Protein AF-A0A9P8E130-F1 (afdb_monomer_lite)

Secondary structure (DSSP, 8-state):
-HHHHHHHHHHHHHH-HHHHHHHHHHHHHHHHHHHHHHSPTT----SSHHHHHHHHHHHHHHHHHTTTTSS-HHHHHHHHHHHHHHHHHHTTSTT--HHHHHHHHHHHHHHHHHHSPPPHHHHHHHT--PPP---TTS-GGGHHHHHHHHHHHHH-TTTTTTT--HHHHHHHHHHHHHHHHHHHHHHHHHHIIIII----SSTHHHH---STTTTTTT------------SSSTTSSSS-------

Radius of gyration: 24.65 Å; chains: 1; bounding box: 70×46×68 Å

Organism: Aureobasidium melanogenum (NCBI:txid46634)

Structure (mmCIF, N/CA/C/O backbone):
data_AF-A0A9P8E130-F1
#
_entry.id   AF-A0A9P8E130-F1
#
loop_
_atom_site.group_PDB
_atom_site.id
_atom_site.type_symbol
_atom_site.label_atom_id
_atom_site.label_alt_id
_atom_site.label_comp_id
_atom_site.label_asym_id
_atom_site.label_entity_id
_atom_site.label_seq_id
_atom_site.pdbx_PDB_ins_code
_atom_site.Cartn_x
_atom_site.Cartn_y
_atom_site.Cartn_z
_atom_site.occupancy
_atom_site.B_iso_or_equiv
_atom_site.auth_seq_id
_atom_site.auth_comp_id
_atom_site.auth_asym_id
_atom_site.auth_atom_id
_atom_site.pdbx_PDB_model_num
ATOM 1 N N . MET A 1 1 ? 13.224 10.272 3.293 1.00 79.38 1 MET A N 1
ATOM 2 C CA . MET A 1 1 ? 13.655 9.788 4.628 1.00 79.38 1 MET A CA 1
ATOM 3 C C . MET A 1 1 ? 12.975 10.504 5.787 1.00 79.38 1 MET A C 1
ATOM 5 O O . MET A 1 1 ? 12.526 9.807 6.682 1.00 79.38 1 MET A O 1
ATOM 9 N N . LEU A 1 2 ? 12.827 11.838 5.784 1.00 82.19 2 LEU A N 1
ATOM 10 C CA . LEU A 1 2 ? 12.088 12.545 6.850 1.00 82.19 2 LEU A CA 1
ATOM 11 C C . LEU A 1 2 ? 10.663 12.001 7.038 1.00 82.19 2 LEU A C 1
ATOM 13 O O . LEU A 1 2 ? 10.321 11.583 8.136 1.00 82.19 2 LEU A O 1
ATOM 17 N N . LEU A 1 3 ? 9.898 11.899 5.946 1.00 78.50 3 LEU A N 1
ATOM 18 C CA . LEU A 1 3 ? 8.533 11.363 5.954 1.00 78.50 3 LEU A CA 1
ATOM 19 C C . LEU A 1 3 ? 8.485 9.895 6.424 1.00 78.50 3 LEU A C 1
ATOM 21 O O . LEU A 1 3 ? 7.644 9.532 7.235 1.00 78.50 3 LEU A O 1
ATOM 25 N N . GLN A 1 4 ? 9.460 9.078 6.008 1.00 85.88 4 GLN A N 1
ATOM 26 C CA . GLN A 1 4 ? 9.627 7.693 6.474 1.00 85.88 4 GLN A CA 1
ATOM 27 C C . GLN A 1 4 ? 9.797 7.617 7.996 1.00 85.88 4 GLN A C 1
ATOM 29 O O . GLN A 1 4 ? 9.213 6.755 8.641 1.00 85.88 4 GLN A O 1
ATOM 34 N N . MET A 1 5 ? 10.617 8.503 8.569 1.00 85.69 5 MET A N 1
ATOM 35 C CA . MET A 1 5 ? 10.937 8.485 9.994 1.00 85.69 5 MET A CA 1
ATOM 36 C C . MET A 1 5 ? 9.821 9.067 10.853 1.00 85.69 5 MET A C 1
ATOM 38 O O . MET A 1 5 ? 9.627 8.580 11.959 1.00 85.69 5 MET A O 1
ATOM 42 N N . THR A 1 6 ? 9.091 10.079 10.383 1.00 87.44 6 THR A N 1
ATOM 4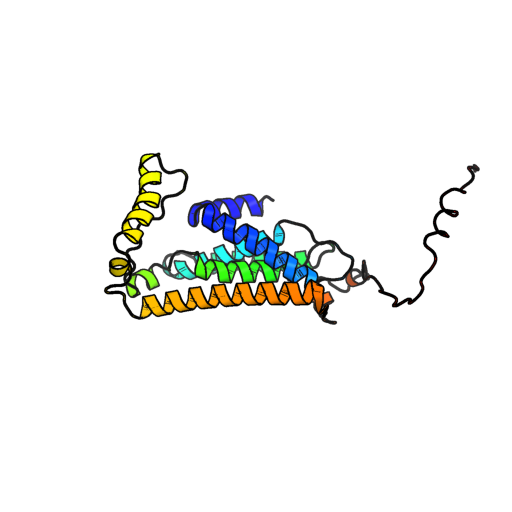3 C CA . THR A 1 6 ? 7.976 10.660 11.143 1.00 87.44 6 THR A CA 1
ATOM 44 C C . THR A 1 6 ? 6.750 9.753 11.086 1.00 87.44 6 THR A C 1
ATOM 46 O O . THR A 1 6 ? 6.353 9.205 12.112 1.00 87.44 6 THR A O 1
ATOM 49 N N . LEU A 1 7 ? 6.220 9.489 9.886 1.00 86.88 7 LEU A N 1
ATOM 50 C CA . LEU A 1 7 ? 5.039 8.638 9.709 1.00 86.88 7 LEU A CA 1
ATOM 51 C C . LEU A 1 7 ? 5.306 7.187 10.099 1.00 86.88 7 LEU A C 1
ATOM 53 O O . LEU A 1 7 ? 4.455 6.553 10.718 1.00 86.88 7 LEU A O 1
ATOM 57 N N . GLY A 1 8 ? 6.488 6.660 9.776 1.00 87.69 8 GLY A N 1
ATOM 58 C CA . GLY A 1 8 ? 6.861 5.299 10.150 1.00 87.69 8 GLY A CA 1
ATOM 59 C C . GLY A 1 8 ? 6.954 5.120 11.662 1.00 87.69 8 GLY A C 1
ATOM 60 O O . GLY A 1 8 ? 6.391 4.164 12.179 1.00 87.69 8 GLY A O 1
ATOM 61 N N . ARG A 1 9 ? 7.581 6.055 12.389 1.00 88.50 9 ARG A N 1
ATOM 62 C CA . ARG A 1 9 ? 7.681 6.001 13.860 1.00 88.50 9 ARG A CA 1
ATOM 63 C C . ARG A 1 9 ? 6.320 6.108 14.535 1.00 88.50 9 ARG A C 1
ATOM 65 O O . ARG A 1 9 ? 6.069 5.391 15.504 1.00 88.50 9 ARG A O 1
ATOM 72 N N . ASP A 1 10 ? 5.470 7.013 14.061 1.00 87.75 10 ASP A N 1
ATOM 73 C CA . ASP A 1 10 ? 4.143 7.211 14.641 1.00 87.75 10 ASP A CA 1
ATOM 74 C C . ASP A 1 10 ? 3.266 5.974 14.414 1.00 87.75 10 ASP A C 1
ATOM 76 O O . ASP A 1 10 ? 2.655 5.470 15.359 1.00 87.75 10 ASP A O 1
ATOM 80 N N . MET A 1 11 ? 3.307 5.410 13.203 1.00 87.44 11 MET A N 1
ATOM 81 C CA . MET A 1 11 ? 2.606 4.169 12.879 1.00 87.44 11 MET A CA 1
ATOM 82 C C . MET A 1 11 ? 3.176 2.971 13.652 1.00 87.44 11 MET A C 1
ATOM 84 O O . MET A 1 11 ? 2.434 2.188 14.237 1.00 87.44 11 MET A O 1
ATOM 88 N N . GLU A 1 12 ? 4.499 2.829 13.742 1.00 89.19 12 GLU A N 1
ATOM 89 C CA . GLU A 1 12 ? 5.135 1.747 14.499 1.00 89.19 12 GLU A CA 1
ATOM 90 C C . GLU A 1 12 ? 4.695 1.746 15.971 1.00 89.19 12 GLU A C 1
ATOM 92 O O . GLU A 1 12 ? 4.437 0.688 16.551 1.00 89.19 12 GLU A O 1
ATOM 97 N N . ARG A 1 13 ? 4.536 2.932 16.567 1.00 84.44 13 ARG A N 1
ATOM 98 C CA . ARG A 1 13 ? 4.031 3.086 17.935 1.00 84.44 13 ARG A CA 1
ATOM 99 C C . ARG A 1 13 ? 2.545 2.749 18.072 1.00 84.44 13 ARG A C 1
ATOM 101 O O . ARG A 1 13 ? 2.163 2.237 19.123 1.00 84.44 13 ARG A O 1
ATOM 108 N N . SER A 1 14 ? 1.716 3.004 17.056 1.00 82.94 14 SER A N 1
ATOM 109 C CA . SER A 1 14 ? 0.268 2.743 17.118 1.00 82.94 14 SER A CA 1
ATOM 110 C C . SER A 1 14 ? -0.083 1.259 16.922 1.00 82.94 14 SER A C 1
ATOM 112 O O . SER A 1 14 ? -0.927 0.713 17.649 1.00 82.94 14 SER A O 1
ATOM 114 N N . ILE A 1 15 ? 0.582 0.576 15.981 1.00 81.19 15 ILE A N 1
ATOM 115 C CA . ILE A 1 15 ? 0.295 -0.829 15.630 1.00 81.19 15 ILE A CA 1
ATOM 116 C C . ILE A 1 15 ? 1.286 -1.845 16.218 1.00 81.19 15 ILE A C 1
ATOM 118 O O . ILE A 1 15 ? 0.964 -3.034 16.289 1.00 81.19 15 ILE A O 1
ATOM 122 N N . GLY A 1 16 ? 2.456 -1.397 16.678 1.00 81.56 16 GLY A N 1
ATOM 123 C CA . GLY A 1 16 ? 3.528 -2.230 17.224 1.00 81.56 16 GLY A CA 1
ATOM 124 C C . GLY A 1 16 ? 4.544 -2.698 16.171 1.00 81.56 16 GLY A C 1
ATOM 125 O O . GLY A 1 16 ? 4.197 -2.989 15.024 1.00 81.56 16 GLY A O 1
ATOM 126 N N . SER A 1 17 ? 5.806 -2.851 16.591 1.00 85.44 17 SER A N 1
ATOM 127 C CA . SER A 1 17 ? 6.961 -3.085 15.705 1.00 85.44 17 SER A CA 1
ATOM 128 C C . SER A 1 17 ? 6.856 -4.307 14.792 1.00 85.44 17 SER A C 1
ATOM 130 O O . SER A 1 17 ? 7.208 -4.222 13.620 1.00 85.44 17 SER A O 1
ATOM 132 N N . ILE A 1 18 ? 6.342 -5.446 15.273 1.00 85.31 18 ILE A N 1
ATOM 133 C CA . ILE A 1 18 ? 6.225 -6.667 14.449 1.00 85.31 18 ILE A CA 1
ATOM 134 C C . ILE A 1 18 ? 5.256 -6.456 13.280 1.00 85.31 18 ILE A C 1
ATOM 136 O O . ILE A 1 18 ? 5.584 -6.763 12.137 1.00 85.31 18 ILE A O 1
ATOM 140 N N . ARG A 1 19 ? 4.065 -5.905 13.549 1.00 86.56 19 ARG A N 1
ATOM 141 C CA . ARG A 1 19 ? 3.045 -5.673 12.514 1.00 86.56 19 ARG A CA 1
ATOM 142 C C . ARG A 1 19 ? 3.517 -4.624 11.519 1.00 86.56 19 ARG A C 1
ATOM 144 O O . ARG A 1 19 ? 3.374 -4.828 10.318 1.00 86.56 19 ARG A O 1
ATOM 151 N N . PHE A 1 20 ? 4.137 -3.559 12.025 1.00 89.88 20 PHE A N 1
ATOM 152 C CA . PHE A 1 20 ? 4.758 -2.537 11.193 1.00 89.88 20 PHE A CA 1
ATOM 153 C C . PHE A 1 20 ? 5.807 -3.140 10.257 1.00 89.88 20 PHE A C 1
ATOM 155 O O . PHE A 1 20 ? 5.734 -2.933 9.052 1.00 89.88 20 PHE A O 1
ATOM 162 N N . THR A 1 21 ? 6.711 -3.964 10.787 1.00 91.44 21 THR A N 1
ATOM 163 C CA . THR A 1 21 ? 7.780 -4.611 10.014 1.00 91.44 21 THR A CA 1
ATOM 164 C C . THR A 1 21 ? 7.216 -5.499 8.903 1.00 91.44 21 THR A C 1
ATOM 166 O O . THR A 1 21 ? 7.660 -5.416 7.758 1.00 91.44 21 THR A O 1
ATOM 169 N N . LEU A 1 22 ? 6.200 -6.312 9.212 1.00 91.62 22 LEU A N 1
ATOM 170 C CA . LEU A 1 22 ? 5.548 -7.179 8.229 1.00 91.62 22 LEU A CA 1
ATOM 171 C C . LEU A 1 22 ? 4.929 -6.378 7.084 1.00 91.62 22 LEU A C 1
ATOM 173 O O . LEU A 1 22 ? 5.178 -6.702 5.924 1.00 91.62 22 LEU A O 1
ATOM 177 N N . VAL A 1 23 ? 4.161 -5.326 7.383 1.00 92.50 23 VAL A N 1
ATOM 178 C CA . VAL A 1 23 ? 3.559 -4.488 6.334 1.00 92.50 23 VAL A CA 1
ATOM 179 C C . VAL A 1 23 ? 4.633 -3.738 5.556 1.00 92.50 23 VAL A C 1
ATOM 181 O O . VAL A 1 23 ? 4.590 -3.712 4.333 1.00 92.50 23 VAL A O 1
ATOM 184 N N . TYR A 1 24 ? 5.624 -3.177 6.242 1.00 94.19 24 TYR A N 1
ATOM 185 C CA . TYR A 1 24 ? 6.680 -2.384 5.630 1.00 94.19 24 TYR A CA 1
ATOM 186 C C . TYR A 1 24 ? 7.447 -3.157 4.552 1.00 94.19 24 TYR A C 1
ATOM 188 O O . TYR A 1 24 ? 7.574 -2.694 3.415 1.00 94.19 24 TYR A O 1
ATOM 196 N N . PHE A 1 25 ? 7.946 -4.347 4.898 1.00 94.81 25 PHE A N 1
ATOM 197 C CA . PHE A 1 25 ? 8.724 -5.160 3.966 1.00 94.81 25 PHE A CA 1
ATOM 198 C C . PHE A 1 25 ? 7.856 -5.729 2.853 1.00 94.81 25 PHE A C 1
ATOM 200 O O . PHE A 1 25 ? 8.240 -5.680 1.688 1.00 94.81 25 PHE A O 1
ATOM 207 N N . SER A 1 26 ? 6.673 -6.236 3.188 1.00 94.69 26 SER A N 1
ATOM 208 C CA . SER A 1 26 ? 5.797 -6.843 2.190 1.00 94.69 26 SER A CA 1
ATOM 209 C C . SER A 1 26 ? 5.224 -5.822 1.204 1.00 94.69 26 SER A C 1
ATOM 211 O O . SER A 1 26 ? 5.176 -6.120 0.015 1.00 94.69 26 SER A O 1
ATOM 213 N N . ALA A 1 27 ? 4.876 -4.608 1.646 1.00 95.94 27 ALA A N 1
ATOM 214 C CA . ALA A 1 27 ? 4.458 -3.520 0.763 1.00 95.94 27 ALA A CA 1
ATOM 215 C C . ALA A 1 27 ? 5.586 -3.086 -0.179 1.00 95.94 27 ALA A C 1
ATOM 217 O O . ALA A 1 27 ? 5.346 -2.895 -1.368 1.00 95.94 27 ALA A O 1
ATOM 218 N N . GLY A 1 28 ? 6.824 -3.006 0.320 1.00 94.88 28 GLY A N 1
ATOM 219 C CA . GLY A 1 28 ? 7.993 -2.723 -0.514 1.00 94.88 28 GLY A CA 1
ATOM 220 C C . GLY A 1 28 ? 8.231 -3.807 -1.567 1.00 94.88 28 GLY A C 1
ATOM 221 O O . GLY A 1 28 ? 8.301 -3.507 -2.755 1.00 94.88 28 GLY A O 1
ATOM 222 N N . ILE A 1 29 ? 8.300 -5.075 -1.147 1.00 94.75 29 ILE A N 1
ATOM 223 C CA . ILE A 1 29 ? 8.550 -6.215 -2.042 1.00 94.75 29 ILE A CA 1
ATOM 224 C C . ILE A 1 29 ? 7.438 -6.336 -3.088 1.00 94.75 29 ILE A C 1
ATOM 226 O O . ILE A 1 29 ? 7.721 -6.409 -4.280 1.00 94.75 29 ILE A O 1
ATOM 230 N N . PHE A 1 30 ? 6.175 -6.335 -2.660 1.00 95.31 30 PHE A N 1
ATOM 231 C CA . PHE A 1 30 ? 5.037 -6.448 -3.568 1.00 95.31 30 PHE A CA 1
ATOM 232 C C . PHE A 1 30 ? 4.964 -5.254 -4.526 1.00 95.31 30 PHE A C 1
ATOM 234 O O . PHE A 1 30 ? 4.748 -5.445 -5.721 1.00 95.31 30 PHE A O 1
ATOM 241 N N . GLY A 1 31 ? 5.198 -4.039 -4.019 1.00 94.25 31 GLY A N 1
ATOM 242 C CA . GLY A 1 31 ? 5.275 -2.822 -4.820 1.00 94.25 31 GLY A CA 1
ATOM 243 C C . GLY A 1 31 ? 6.313 -2.936 -5.931 1.00 94.25 31 GLY A C 1
ATOM 244 O O . GLY A 1 31 ? 5.965 -2.829 -7.102 1.00 94.25 31 GLY A O 1
ATOM 245 N N . PHE A 1 32 ? 7.572 -3.226 -5.604 1.00 92.56 32 PHE A N 1
ATOM 246 C CA . PHE A 1 32 ? 8.622 -3.327 -6.624 1.00 92.56 32 PHE A CA 1
ATOM 247 C C . PHE A 1 32 ? 8.450 -4.521 -7.565 1.00 92.56 32 PHE A C 1
ATOM 249 O O . PHE A 1 32 ? 8.798 -4.416 -8.737 1.00 92.56 32 PHE A O 1
ATOM 256 N N . VAL A 1 33 ? 7.867 -5.634 -7.110 1.00 92.69 33 VAL A N 1
ATOM 257 C CA . VAL A 1 33 ? 7.507 -6.746 -8.005 1.00 92.69 33 VAL A CA 1
ATOM 258 C C . VAL A 1 33 ? 6.424 -6.312 -8.998 1.00 92.69 33 VAL A C 1
ATOM 260 O O . VAL A 1 33 ? 6.524 -6.636 -10.181 1.00 92.69 33 VAL A O 1
ATOM 263 N N . LEU A 1 34 ? 5.421 -5.543 -8.563 1.00 91.25 34 LEU A N 1
ATOM 264 C CA . LEU A 1 34 ? 4.422 -4.963 -9.464 1.00 91.25 34 LEU A CA 1
ATOM 265 C C . LEU A 1 34 ? 5.062 -3.953 -10.432 1.00 91.25 34 LEU A C 1
ATOM 267 O O . LEU A 1 34 ? 4.782 -3.991 -11.628 1.00 91.25 34 LEU A O 1
ATOM 271 N N . GLY A 1 35 ? 5.971 -3.113 -9.929 1.00 89.00 35 GLY A N 1
ATOM 272 C CA . GLY A 1 35 ? 6.785 -2.191 -10.719 1.00 89.00 35 GLY A CA 1
ATOM 273 C C . GLY A 1 35 ? 7.577 -2.900 -11.812 1.00 89.00 35 GLY A C 1
ATOM 274 O O . GLY A 1 35 ? 7.439 -2.561 -12.980 1.00 89.00 35 GLY A O 1
ATOM 275 N N . GLY A 1 36 ? 8.317 -3.956 -11.477 1.00 86.38 36 GLY A N 1
ATOM 276 C CA . GLY A 1 36 ? 9.119 -4.713 -12.441 1.00 86.38 36 GLY A CA 1
ATOM 277 C C . GLY A 1 36 ? 8.309 -5.383 -13.557 1.00 86.38 36 GLY A C 1
ATOM 278 O O . GLY A 1 36 ? 8.853 -5.652 -14.623 1.00 86.38 36 GLY A O 1
ATOM 279 N N . ASN A 1 37 ? 7.016 -5.640 -13.346 1.00 85.06 37 ASN A N 1
ATOM 280 C CA . ASN A 1 37 ? 6.143 -6.201 -14.379 1.00 85.06 37 ASN A CA 1
ATOM 281 C C . ASN A 1 37 ? 5.671 -5.166 -15.410 1.00 85.06 37 ASN A C 1
ATOM 283 O O . ASN A 1 37 ? 5.435 -5.529 -16.562 1.00 85.06 37 ASN A O 1
ATOM 287 N N . PHE A 1 38 ? 5.483 -3.909 -14.996 1.00 83.31 38 PHE A N 1
ATOM 288 C CA . PHE A 1 38 ? 4.706 -2.929 -15.768 1.00 83.31 38 PHE A CA 1
ATOM 289 C C . PHE A 1 38 ? 5.391 -1.571 -15.974 1.00 83.31 38 PHE A C 1
ATOM 291 O O . PHE A 1 38 ? 4.962 -0.804 -16.837 1.00 83.31 38 PHE A O 1
ATOM 298 N N . ALA A 1 39 ? 6.443 -1.257 -15.216 1.00 79.00 39 ALA A N 1
ATOM 299 C CA . ALA A 1 39 ? 7.251 -0.058 -15.412 1.00 79.00 39 ALA A CA 1
ATOM 300 C C . ALA A 1 39 ? 8.135 -0.173 -16.666 1.00 79.00 39 ALA A C 1
ATOM 302 O O . ALA A 1 39 ? 8.344 -1.260 -17.211 1.00 79.00 39 ALA A O 1
ATOM 303 N N . ALA A 1 40 ? 8.645 0.968 -17.139 1.00 68.38 40 ALA A N 1
ATOM 304 C CA . ALA A 1 40 ? 9.468 1.022 -18.341 1.00 68.38 40 ALA A CA 1
ATOM 305 C C . ALA A 1 40 ? 10.737 0.164 -18.197 1.00 68.38 40 ALA A C 1
ATOM 307 O O . ALA A 1 40 ? 11.402 0.154 -17.159 1.00 68.38 40 ALA A O 1
ATOM 308 N N . THR A 1 41 ? 11.071 -0.563 -19.261 1.00 63.47 41 THR A N 1
ATOM 309 C CA . THR A 1 41 ? 12.284 -1.377 -19.332 1.00 63.47 41 THR A CA 1
ATOM 310 C C . THR A 1 41 ? 13.516 -0.469 -19.306 1.00 63.47 41 THR A C 1
ATOM 312 O O . THR A 1 41 ? 13.500 0.614 -19.878 1.00 63.47 41 THR A O 1
ATOM 315 N N . GLY A 1 42 ? 14.573 -0.896 -18.609 1.00 64.25 42 GLY A N 1
ATOM 316 C CA . GLY A 1 42 ? 15.890 -0.242 -18.616 1.00 64.25 42 GLY A CA 1
ATOM 317 C C . GLY A 1 42 ? 16.094 0.945 -17.666 1.00 64.25 42 GLY A C 1
ATOM 318 O O . GLY A 1 42 ? 17.229 1.401 -17.540 1.00 64.25 42 GLY A O 1
ATOM 319 N N . ILE A 1 43 ? 15.069 1.387 -16.930 1.00 68.50 43 ILE A N 1
ATOM 320 C CA . ILE A 1 43 ? 15.237 2.291 -15.781 1.00 68.50 43 ILE A CA 1
ATOM 321 C C . ILE A 1 43 ? 15.136 1.506 -14.472 1.00 68.50 43 ILE A C 1
ATOM 323 O O . ILE A 1 43 ? 14.116 0.896 -14.159 1.00 68.50 43 ILE A O 1
ATOM 327 N N . ALA A 1 44 ? 16.217 1.492 -13.693 1.00 74.38 44 ALA A N 1
ATOM 328 C CA . ALA A 1 44 ? 16.197 0.879 -12.372 1.00 74.38 44 ALA A CA 1
ATOM 329 C C . ALA A 1 44 ? 15.468 1.813 -11.398 1.00 74.38 44 ALA A C 1
ATOM 331 O O . ALA A 1 44 ? 15.978 2.887 -11.078 1.00 74.38 44 ALA A O 1
ATOM 332 N N . SER A 1 45 ? 14.293 1.406 -10.914 1.00 81.94 45 SER A N 1
ATOM 333 C CA . SER A 1 45 ? 13.647 2.086 -9.793 1.00 81.94 45 SER A CA 1
ATOM 334 C C . SER A 1 45 ? 14.068 1.441 -8.478 1.00 81.94 45 SER A C 1
ATOM 336 O O . SER A 1 45 ? 13.984 0.225 -8.304 1.00 81.94 45 SER A O 1
ATOM 338 N N . THR A 1 46 ? 14.570 2.262 -7.556 1.00 84.62 46 THR A N 1
ATOM 339 C CA . THR A 1 46 ? 14.995 1.828 -6.222 1.00 84.62 46 THR A CA 1
ATOM 340 C C . THR A 1 46 ? 14.608 2.883 -5.199 1.00 84.62 46 THR A C 1
ATOM 342 O O . THR A 1 46 ? 14.673 4.082 -5.466 1.00 84.62 46 THR A O 1
ATOM 345 N N . GLY A 1 47 ? 14.210 2.454 -4.006 1.00 87.25 47 GLY A N 1
ATOM 346 C CA . GLY A 1 47 ? 13.877 3.372 -2.924 1.00 87.25 47 GLY A CA 1
ATOM 347 C C . GLY A 1 47 ? 13.034 2.713 -1.842 1.00 87.25 47 GLY A C 1
ATOM 348 O O . GLY A 1 47 ? 12.642 1.557 -1.954 1.00 87.25 47 GLY A O 1
ATOM 349 N N . CYS A 1 48 ? 12.726 3.455 -0.779 1.00 90.50 48 CYS A N 1
ATOM 350 C CA . CYS A 1 48 ? 11.769 3.007 0.240 1.00 90.50 48 CYS A CA 1
ATOM 351 C C . CYS A 1 48 ? 10.323 3.426 -0.065 1.00 90.50 48 CYS A C 1
ATOM 353 O O . CYS A 1 48 ? 9.437 3.202 0.761 1.00 90.50 48 CYS A O 1
ATOM 355 N N . SER A 1 49 ? 10.090 4.082 -1.205 1.00 91.12 49 SER A N 1
ATOM 356 C CA . SER A 1 49 ? 8.807 4.684 -1.573 1.00 91.12 49 SER A CA 1
ATOM 357 C C . SER A 1 49 ? 7.681 3.654 -1.612 1.00 91.12 49 SER A C 1
ATOM 359 O O . SER A 1 49 ? 6.632 3.912 -1.036 1.00 91.12 49 SER A O 1
ATOM 361 N N . GLY A 1 50 ? 7.901 2.456 -2.165 1.00 91.62 50 GLY A N 1
ATOM 362 C CA . GLY A 1 50 ? 6.891 1.386 -2.148 1.00 91.62 50 GLY A CA 1
ATOM 363 C C . GLY A 1 50 ? 6.402 1.047 -0.729 1.00 91.62 50 GLY A C 1
ATOM 364 O O . GLY A 1 50 ? 5.201 0.990 -0.469 1.00 91.62 50 GLY A O 1
ATOM 365 N N . SER A 1 51 ? 7.322 0.930 0.235 1.00 94.44 51 SER A N 1
ATOM 366 C CA . SER A 1 51 ? 6.976 0.736 1.652 1.00 94.44 51 SER A CA 1
ATOM 367 C C . SER A 1 51 ? 6.288 1.959 2.267 1.00 94.44 51 SER A C 1
ATOM 369 O O . SER A 1 51 ? 5.385 1.802 3.086 1.00 94.44 51 SER A O 1
ATOM 371 N N . LEU A 1 52 ? 6.686 3.171 1.868 1.00 93.62 52 LEU A N 1
ATOM 372 C CA . LEU A 1 52 ? 6.090 4.431 2.324 1.00 93.62 52 LEU A CA 1
ATOM 373 C C . LEU A 1 52 ? 4.610 4.508 1.939 1.00 93.62 52 LEU A C 1
ATOM 375 O O . LEU A 1 52 ? 3.771 4.806 2.785 1.00 93.62 52 LEU A O 1
ATOM 379 N N . PHE A 1 53 ? 4.277 4.176 0.691 1.00 94.06 53 PHE A N 1
ATOM 380 C CA . PHE A 1 53 ? 2.889 4.105 0.232 1.00 94.06 53 PHE A CA 1
ATOM 381 C C . PHE A 1 53 ? 2.089 3.037 0.984 1.00 94.06 53 PHE A C 1
ATOM 383 O O . PHE A 1 53 ? 0.915 3.252 1.285 1.00 94.06 53 PHE A O 1
ATOM 390 N N . GLY A 1 54 ? 2.733 1.934 1.376 1.00 95.00 54 GLY A N 1
ATOM 391 C CA . GLY A 1 54 ? 2.149 0.964 2.301 1.00 95.00 54 GLY A CA 1
ATOM 392 C C . GLY A 1 54 ? 1.811 1.566 3.669 1.00 95.00 54 GLY A C 1
ATOM 393 O O . GLY A 1 54 ? 0.716 1.341 4.178 1.00 95.00 54 GLY A O 1
ATOM 394 N N . ILE A 1 55 ? 2.698 2.383 4.247 1.00 94.00 55 ILE A N 1
ATOM 395 C CA . ILE A 1 55 ? 2.436 3.095 5.512 1.00 94.00 55 ILE A CA 1
ATOM 396 C C . ILE A 1 55 ? 1.309 4.126 5.345 1.00 94.00 55 ILE A C 1
ATOM 398 O O . ILE A 1 55 ? 0.445 4.219 6.213 1.00 94.00 55 ILE A O 1
ATOM 402 N N . MET A 1 56 ? 1.268 4.858 4.228 1.00 93.25 56 MET A N 1
ATOM 403 C CA . MET A 1 56 ? 0.186 5.807 3.921 1.00 93.25 56 MET A CA 1
ATOM 404 C C . MET A 1 56 ? -1.177 5.114 3.768 1.00 93.25 56 MET A C 1
ATOM 406 O O . MET A 1 56 ? -2.212 5.649 4.158 1.00 93.25 56 MET A O 1
ATOM 410 N N . ALA A 1 57 ? -1.198 3.887 3.247 1.00 94.75 57 ALA A N 1
ATOM 411 C CA . ALA A 1 57 ? -2.401 3.064 3.247 1.00 94.75 57 ALA A CA 1
ATOM 412 C C . ALA A 1 57 ? -2.826 2.651 4.667 1.00 94.75 57 ALA A C 1
ATOM 414 O O . ALA A 1 57 ? -4.020 2.648 4.974 1.00 94.75 57 ALA A O 1
ATOM 415 N N . LEU A 1 58 ? -1.871 2.337 5.552 1.00 92.31 58 LEU A N 1
ATOM 416 C CA . LEU A 1 58 ? -2.169 2.038 6.956 1.00 92.31 58 LEU A CA 1
ATOM 417 C C . LEU A 1 58 ? -2.731 3.252 7.700 1.00 92.31 58 LEU A C 1
ATOM 419 O O . LEU A 1 58 ? -3.710 3.097 8.428 1.00 92.31 58 LEU A O 1
ATOM 423 N N . THR A 1 59 ? -2.162 4.448 7.504 1.00 91.44 59 THR A N 1
ATOM 424 C CA . THR A 1 59 ? -2.682 5.681 8.121 1.00 91.44 59 THR A CA 1
ATOM 425 C C . THR A 1 59 ? -4.085 6.001 7.630 1.00 91.44 59 THR A C 1
ATOM 427 O O . THR A 1 59 ? -4.949 6.357 8.433 1.00 91.44 59 THR A O 1
ATOM 430 N N . LEU A 1 60 ? -4.346 5.820 6.332 1.00 92.12 60 LEU A N 1
ATOM 431 C CA . LEU A 1 60 ? -5.683 5.963 5.768 1.00 92.12 60 LEU A CA 1
ATOM 432 C C . LEU A 1 60 ? -6.661 4.972 6.408 1.00 92.12 60 LEU A C 1
ATOM 434 O O . LEU A 1 60 ? -7.752 5.361 6.821 1.00 92.12 60 LEU A O 1
ATOM 438 N N . LEU A 1 61 ? -6.281 3.699 6.526 1.00 91.19 61 LEU A N 1
ATOM 439 C CA . LEU A 1 61 ? -7.146 2.681 7.117 1.00 91.19 61 LEU A CA 1
ATOM 440 C C . LEU A 1 61 ? -7.417 2.945 8.608 1.00 91.19 61 LEU A C 1
ATOM 442 O O . LEU A 1 61 ? -8.555 2.810 9.057 1.00 91.19 61 LEU A O 1
ATOM 446 N N . GLU A 1 62 ? -6.404 3.370 9.367 1.00 87.88 62 GLU A N 1
ATOM 447 C CA . GLU A 1 62 ? -6.547 3.765 10.774 1.00 87.88 62 GLU A CA 1
ATOM 448 C C . GLU A 1 62 ? -7.499 4.964 10.932 1.00 87.88 62 GLU A C 1
ATOM 450 O O . GLU A 1 62 ? -8.365 4.962 11.817 1.00 87.88 62 GLU A O 1
ATOM 455 N N . LEU A 1 63 ? -7.405 5.951 10.031 1.00 89.12 63 LEU A N 1
ATOM 456 C CA . LEU A 1 63 ? -8.321 7.090 9.980 1.00 89.12 63 LEU A CA 1
ATOM 457 C C . LEU A 1 63 ? -9.764 6.646 9.707 1.00 89.12 63 LEU A C 1
ATOM 459 O O . LEU A 1 63 ? -10.683 7.113 10.381 1.00 89.12 63 LEU A O 1
ATOM 463 N N . LEU A 1 64 ? -9.974 5.727 8.759 1.00 88.69 64 LEU A N 1
ATOM 464 C CA . LEU A 1 64 ? -11.303 5.188 8.449 1.00 88.69 64 LEU A CA 1
ATOM 465 C C . LEU A 1 64 ? -11.895 4.411 9.632 1.00 88.69 64 LEU A C 1
ATOM 467 O O . LEU A 1 64 ? -13.085 4.529 9.924 1.00 88.69 64 LEU A O 1
ATOM 471 N N . TYR A 1 65 ? -11.072 3.648 10.350 1.00 84.75 65 TYR A N 1
ATOM 472 C CA . TYR A 1 65 ? -11.504 2.879 11.521 1.00 84.75 65 TYR A CA 1
ATOM 473 C C . TYR A 1 65 ? -11.873 3.763 12.716 1.00 84.75 65 TYR A C 1
ATOM 475 O O . TYR A 1 65 ? -12.789 3.422 13.468 1.00 84.75 65 TYR A O 1
ATOM 483 N N . THR A 1 66 ? -11.212 4.911 12.855 1.00 84.31 66 THR A N 1
ATOM 484 C CA . THR A 1 66 ? -11.383 5.849 13.978 1.00 84.31 66 THR A CA 1
ATOM 485 C C . THR A 1 66 ? -12.213 7.082 13.581 1.00 84.31 66 THR A C 1
ATOM 487 O O . THR A 1 66 ? -12.312 8.052 14.330 1.00 84.31 66 THR A O 1
ATOM 490 N N . TRP A 1 67 ? -12.871 7.048 12.414 1.00 85.06 67 TRP A N 1
ATOM 491 C CA . TRP A 1 67 ? -13.540 8.201 11.792 1.00 85.06 67 TRP A CA 1
ATOM 492 C C . TRP A 1 67 ? -14.506 8.943 12.724 1.00 85.06 67 TRP A C 1
ATOM 494 O O . TRP A 1 67 ? -14.565 10.169 12.719 1.00 85.06 67 TRP A O 1
ATOM 504 N N . ARG A 1 68 ? -15.269 8.202 13.539 1.00 82.00 68 ARG A N 1
ATOM 505 C CA . ARG A 1 68 ? -16.295 8.757 14.440 1.00 82.00 68 ARG A CA 1
ATOM 506 C C . ARG A 1 68 ? -15.730 9.309 15.754 1.00 82.00 68 ARG A C 1
ATOM 508 O O . ARG A 1 68 ? -16.426 10.043 16.443 1.00 82.00 68 ARG A O 1
ATOM 515 N N . GLU A 1 69 ? -14.516 8.911 16.120 1.00 80.44 69 GLU A N 1
ATOM 516 C CA . GLU A 1 69 ? -13.865 9.294 17.381 1.00 80.44 69 GLU A CA 1
ATOM 517 C C . GLU A 1 69 ? -12.962 10.524 17.196 1.00 80.44 69 GLU A C 1
ATOM 519 O O . GLU A 1 69 ? -12.614 11.205 18.160 1.00 80.44 69 GLU A O 1
ATOM 524 N N . ARG A 1 70 ? -12.600 10.842 15.947 1.00 80.62 70 ARG A N 1
ATOM 525 C CA . ARG A 1 70 ? -11.731 11.969 15.608 1.00 80.62 70 ARG A CA 1
ATOM 526 C C . ARG A 1 70 ? -12.524 13.277 15.537 1.00 80.62 70 ARG A C 1
ATOM 528 O O . ARG A 1 70 ? -13.621 13.322 14.992 1.00 80.62 70 ARG A O 1
ATOM 535 N N . GLN A 1 71 ? -11.940 14.362 16.048 1.00 80.31 71 GLN A N 1
ATOM 536 C CA . GLN A 1 71 ? -12.562 15.696 16.054 1.00 80.31 71 GLN A CA 1
ATOM 537 C C . GLN A 1 71 ? -12.706 16.300 14.643 1.00 80.31 71 GLN A C 1
ATOM 539 O O . GLN A 1 71 ? -13.649 17.040 14.380 1.00 80.31 71 GLN A O 1
ATOM 544 N N . SER A 1 72 ? -11.789 15.989 13.718 1.00 87.06 72 SER A N 1
ATOM 545 C CA . SER A 1 72 ? -11.775 16.566 12.363 1.00 87.06 72 SER A CA 1
ATOM 546 C C . SER A 1 72 ? -11.330 15.577 11.270 1.00 87.06 72 SER A C 1
ATOM 548 O O . SER A 1 72 ? -10.370 15.859 10.553 1.00 87.06 72 SER A O 1
ATOM 550 N N . PRO A 1 73 ? -12.038 14.445 11.081 1.00 88.00 73 PRO A N 1
ATOM 551 C CA . PRO A 1 73 ? -11.600 13.356 10.200 1.00 88.00 73 PRO A CA 1
ATOM 552 C C . PRO A 1 73 ? -11.457 13.774 8.730 1.00 88.00 73 PRO A C 1
ATOM 554 O O . PRO A 1 73 ? -10.586 13.280 8.022 1.00 88.00 73 PRO A O 1
ATOM 557 N N . VAL A 1 74 ? -12.277 14.725 8.272 1.00 90.94 74 VAL A N 1
ATOM 558 C CA . VAL A 1 74 ? -12.243 15.220 6.886 1.00 90.94 74 VAL A CA 1
ATOM 559 C C . VAL A 1 74 ? -10.963 16.006 6.595 1.00 90.94 74 VAL A C 1
ATOM 561 O O . VAL A 1 74 ? -10.419 15.893 5.502 1.00 90.94 74 VAL A O 1
ATOM 564 N N . LYS A 1 75 ? -10.453 16.777 7.567 1.00 90.00 75 LYS A N 1
ATOM 565 C CA . LYS A 1 75 ? -9.197 17.524 7.394 1.00 90.00 75 LYS A CA 1
ATOM 566 C C . LYS A 1 75 ? -8.025 16.560 7.254 1.00 90.00 75 LYS A C 1
ATOM 568 O O . LYS A 1 75 ? -7.229 16.705 6.337 1.00 90.00 75 LYS A O 1
ATOM 573 N N . ASP A 1 76 ? -7.970 15.552 8.120 1.00 88.31 76 ASP A N 1
ATOM 574 C CA . ASP A 1 76 ? -6.935 14.519 8.074 1.00 88.31 76 ASP A CA 1
ATOM 575 C C . ASP A 1 76 ? -6.989 13.712 6.769 1.00 88.31 76 ASP A C 1
ATOM 577 O O . ASP A 1 76 ? -5.952 13.454 6.163 1.00 88.31 76 ASP A O 1
ATOM 581 N N . LEU A 1 77 ? -8.194 13.373 6.293 1.00 92.56 77 LEU A N 1
ATOM 582 C CA . LEU A 1 77 ? -8.376 12.697 5.007 1.00 92.56 77 LEU A CA 1
ATOM 583 C C . LEU A 1 77 ? -7.865 13.553 3.845 1.00 92.56 77 LEU A C 1
ATOM 585 O O . LEU A 1 77 ? -7.201 13.028 2.957 1.00 92.56 77 LEU A O 1
ATOM 589 N N . LEU A 1 78 ? -8.160 14.856 3.853 1.00 92.06 78 LEU A N 1
ATOM 590 C CA . LEU A 1 78 ? -7.675 15.779 2.829 1.00 92.06 78 LEU A CA 1
ATOM 591 C C . LEU A 1 78 ? -6.148 15.872 2.826 1.00 92.06 78 LEU A C 1
ATOM 593 O O . LEU A 1 78 ? -5.564 15.809 1.751 1.00 92.06 78 LEU A O 1
ATOM 597 N N . PHE A 1 79 ? -5.496 15.956 3.991 1.00 91.06 79 PHE A N 1
ATOM 598 C CA . PHE A 1 79 ? -4.030 15.949 4.065 1.00 91.06 79 PHE A CA 1
ATOM 599 C C . PHE A 1 79 ? -3.432 14.653 3.505 1.00 91.06 79 PHE A C 1
ATOM 601 O O . PHE A 1 79 ? -2.527 14.714 2.679 1.00 91.06 79 PHE A O 1
ATOM 608 N N . ILE A 1 80 ? -3.980 13.491 3.877 1.00 90.56 80 ILE A N 1
ATOM 609 C CA . ILE A 1 80 ? -3.527 12.195 3.344 1.00 90.56 80 ILE A CA 1
ATOM 610 C C . ILE A 1 80 ? -3.732 12.126 1.826 1.00 90.56 80 ILE A C 1
ATOM 612 O O . ILE A 1 80 ? -2.850 11.668 1.105 1.00 90.56 80 ILE A O 1
ATOM 616 N N . LEU A 1 81 ? -4.882 12.584 1.326 1.00 91.50 81 LEU A N 1
ATOM 617 C CA . LEU A 1 81 ? -5.186 12.563 -0.103 1.00 91.50 81 LEU A CA 1
ATOM 618 C C . LEU A 1 81 ? -4.245 13.477 -0.895 1.00 91.50 81 LEU A C 1
ATOM 620 O O . LEU A 1 81 ? -3.761 13.082 -1.952 1.00 91.50 81 LEU A O 1
ATOM 624 N N . VAL A 1 82 ? -3.963 14.671 -0.374 1.00 92.56 82 VAL A N 1
ATOM 625 C CA . VAL A 1 82 ? -3.000 15.604 -0.967 1.00 92.56 82 VAL A CA 1
ATOM 626 C C . VAL A 1 82 ? -1.605 14.982 -1.007 1.00 92.56 82 VAL A C 1
ATOM 628 O O . VAL A 1 82 ? -0.984 14.996 -2.067 1.00 92.56 82 VAL A O 1
ATOM 631 N N . ASP A 1 83 ? -1.144 14.362 0.083 1.00 89.44 83 ASP A N 1
ATOM 632 C CA . ASP A 1 83 ? 0.151 13.672 0.117 1.00 89.44 83 ASP A CA 1
ATOM 633 C C . ASP A 1 83 ? 0.228 12.537 -0.912 1.00 89.44 83 ASP A C 1
ATOM 635 O O . ASP A 1 83 ? 1.237 12.399 -1.606 1.00 89.44 83 ASP A O 1
ATOM 639 N N . VAL A 1 84 ? -0.839 11.742 -1.056 1.00 90.00 84 VAL A N 1
ATOM 640 C CA . VAL A 1 84 ? -0.915 10.672 -2.062 1.00 90.00 84 VAL A CA 1
ATOM 641 C C . VAL A 1 84 ? -0.836 11.253 -3.474 1.00 90.00 84 VAL A C 1
ATOM 643 O O . VAL A 1 84 ? -0.032 10.780 -4.274 1.00 90.00 84 VAL A O 1
ATOM 646 N N . ILE A 1 85 ? -1.613 12.297 -3.780 1.00 90.75 85 ILE A N 1
ATOM 647 C CA . ILE A 1 85 ? -1.614 12.941 -5.102 1.00 90.75 85 ILE A CA 1
ATOM 648 C C . ILE A 1 85 ? -0.234 13.516 -5.425 1.00 90.75 85 ILE A C 1
ATOM 650 O O . ILE A 1 85 ? 0.302 13.239 -6.496 1.00 90.75 85 ILE A O 1
ATOM 654 N N . ILE A 1 86 ? 0.366 14.276 -4.504 1.00 90.25 86 ILE A N 1
ATOM 655 C CA . ILE A 1 86 ? 1.707 14.845 -4.693 1.00 90.25 86 ILE A CA 1
ATOM 656 C C . ILE A 1 86 ? 2.717 13.724 -4.933 1.00 90.25 86 ILE A C 1
ATOM 658 O O . ILE A 1 86 ? 3.533 13.820 -5.845 1.00 90.25 86 ILE A O 1
ATOM 662 N N . SER A 1 87 ? 2.640 12.638 -4.164 1.00 88.25 87 SER A N 1
ATOM 663 C CA . SER A 1 87 ? 3.564 11.513 -4.303 1.00 88.25 87 SER A CA 1
ATOM 664 C C . SER A 1 87 ? 3.422 10.802 -5.657 1.00 88.25 87 SER A C 1
ATOM 666 O O . SER A 1 87 ? 4.435 10.442 -6.249 1.00 88.25 87 SER A O 1
ATOM 668 N N . PHE A 1 88 ? 2.202 10.677 -6.191 1.00 86.69 88 PHE A N 1
ATOM 669 C CA . PHE A 1 88 ? 1.950 10.157 -7.544 1.00 86.69 88 PHE A CA 1
ATOM 670 C C . PHE A 1 88 ? 2.461 11.082 -8.652 1.00 86.69 88 PHE A C 1
ATOM 672 O O . PHE A 1 88 ? 3.008 10.619 -9.653 1.00 86.69 88 PHE A O 1
ATOM 679 N N . VAL A 1 89 ? 2.307 12.397 -8.478 1.00 88.12 89 VAL A N 1
ATOM 680 C CA . VAL A 1 89 ? 2.840 13.391 -9.421 1.00 88.12 89 VAL A CA 1
ATOM 681 C C . VAL A 1 89 ? 4.367 13.349 -9.427 1.00 88.12 89 VAL A C 1
ATOM 683 O O . VAL A 1 89 ? 4.976 13.333 -10.492 1.00 88.12 89 VAL A O 1
ATOM 686 N N . LEU A 1 90 ? 4.995 13.263 -8.251 1.00 85.38 90 LEU A N 1
ATOM 687 C CA . LEU A 1 90 ? 6.441 13.073 -8.139 1.00 85.38 90 LEU A CA 1
ATOM 688 C C . LEU A 1 90 ? 6.883 11.737 -8.741 1.00 85.38 90 LEU A C 1
ATOM 690 O O . LEU A 1 90 ? 7.961 11.667 -9.316 1.00 85.38 90 LEU A O 1
ATOM 694 N N . GLY A 1 91 ? 6.054 10.695 -8.669 1.00 83.88 91 GLY A N 1
ATOM 695 C CA . GLY A 1 91 ? 6.334 9.396 -9.277 1.00 83.88 91 GLY A CA 1
ATOM 696 C C . GLY A 1 91 ? 6.344 9.371 -10.811 1.00 83.88 91 GLY A C 1
ATOM 697 O O . GLY A 1 91 ? 6.716 8.351 -11.380 1.00 83.88 91 GLY A O 1
ATOM 698 N N . LEU A 1 92 ? 5.990 10.478 -11.481 1.00 82.38 92 LEU A N 1
ATOM 699 C CA . LEU A 1 92 ? 6.191 10.669 -12.927 1.00 82.38 92 LEU A CA 1
ATOM 700 C C . LEU A 1 92 ? 7.611 11.142 -13.283 1.00 82.38 92 LEU A C 1
ATOM 702 O O . LEU A 1 92 ? 7.943 11.254 -14.465 1.00 82.38 92 LEU A O 1
ATOM 706 N N . LEU A 1 93 ? 8.433 11.475 -12.281 1.00 80.50 93 LEU A N 1
ATOM 707 C CA . LEU A 1 93 ? 9.825 11.871 -12.479 1.00 80.50 93 LEU A CA 1
ATOM 708 C C . LEU A 1 93 ? 10.704 10.650 -12.804 1.00 80.50 93 LEU A C 1
ATOM 710 O O . LEU A 1 93 ? 10.470 9.558 -12.278 1.00 80.50 93 LEU A O 1
ATOM 714 N N . PRO A 1 94 ? 11.766 10.825 -13.614 1.00 74.44 94 PRO A N 1
ATOM 715 C CA . PRO A 1 94 ? 12.669 9.733 -13.961 1.00 74.44 94 PRO A CA 1
ATOM 716 C C . PRO A 1 94 ? 13.323 9.124 -12.710 1.00 74.44 94 PRO A C 1
ATOM 718 O O . PRO A 1 94 ? 13.837 9.835 -11.847 1.00 74.44 94 PRO A O 1
ATOM 721 N N . GLY A 1 95 ? 13.313 7.790 -12.625 1.00 74.75 95 GLY A N 1
ATOM 722 C CA . GLY A 1 95 ? 13.840 7.017 -11.491 1.00 74.75 95 GLY A CA 1
ATOM 723 C C . GLY A 1 95 ? 12.787 6.595 -10.456 1.00 74.75 95 GLY A C 1
ATOM 724 O O . GLY A 1 95 ? 13.063 5.716 -9.634 1.00 74.75 95 GLY A O 1
ATOM 725 N N . LEU A 1 96 ? 11.572 7.148 -10.518 1.00 82.25 96 LEU A N 1
ATOM 726 C CA . LEU A 1 96 ? 10.437 6.739 -9.688 1.00 82.25 96 LEU A CA 1
ATOM 727 C C . LEU A 1 96 ? 9.428 5.916 -10.497 1.00 82.25 96 LEU A C 1
ATOM 729 O O . LEU A 1 96 ? 9.286 6.083 -11.705 1.00 82.25 96 LEU A O 1
ATOM 733 N N . ASP A 1 97 ? 8.748 4.989 -9.824 1.00 87.06 97 ASP A N 1
ATOM 734 C CA . ASP A 1 97 ? 7.803 4.061 -10.436 1.00 87.06 97 ASP A CA 1
ATOM 735 C C . ASP A 1 97 ? 6.426 4.107 -9.755 1.00 87.06 97 ASP A C 1
ATOM 737 O O . ASP A 1 97 ? 6.174 3.518 -8.703 1.00 87.06 97 ASP A O 1
ATOM 741 N N . ASN A 1 98 ? 5.462 4.740 -10.421 1.00 90.44 98 ASN A N 1
ATOM 742 C CA . ASN A 1 98 ? 4.086 4.795 -9.921 1.00 90.44 98 ASN A CA 1
ATOM 743 C C . ASN A 1 98 ? 3.459 3.403 -9.728 1.00 90.44 98 ASN A C 1
ATOM 745 O O . ASN A 1 98 ? 2.628 3.219 -8.841 1.00 90.44 98 ASN A O 1
ATOM 749 N N . PHE A 1 99 ? 3.891 2.384 -10.480 1.00 90.31 99 PHE A N 1
ATOM 750 C CA . PHE A 1 99 ? 3.461 1.004 -10.231 1.00 90.31 99 PHE A CA 1
ATOM 751 C C . PHE A 1 99 ? 3.906 0.460 -8.872 1.00 90.31 99 PHE A C 1
ATOM 753 O O . PHE A 1 99 ? 3.122 -0.255 -8.246 1.00 90.31 99 PHE A O 1
ATOM 760 N N . SER A 1 100 ? 5.101 0.801 -8.373 1.00 92.50 100 SER A N 1
ATOM 761 C CA . SER A 1 100 ? 5.480 0.367 -7.023 1.00 92.50 100 SER A CA 1
ATOM 762 C C . SER A 1 100 ? 4.711 1.109 -5.948 1.00 92.50 100 SER A C 1
ATOM 764 O O . SER A 1 100 ? 4.375 0.514 -4.925 1.00 92.50 100 SER A O 1
ATOM 766 N N . HIS A 1 101 ? 4.374 2.376 -6.193 1.00 93.94 101 HIS A N 1
ATOM 767 C CA . HIS A 1 101 ? 3.551 3.176 -5.292 1.00 93.94 101 HIS A CA 1
ATOM 768 C C . HIS A 1 101 ? 2.140 2.590 -5.193 1.00 93.94 101 HIS A C 1
ATOM 770 O O . HIS A 1 101 ? 1.652 2.353 -4.088 1.00 93.94 101 HIS A O 1
ATOM 776 N N . ILE A 1 102 ? 1.522 2.250 -6.331 1.00 93.44 102 ILE A N 1
ATOM 777 C CA . ILE A 1 102 ? 0.214 1.573 -6.393 1.00 93.44 102 ILE A CA 1
ATOM 778 C C . ILE A 1 102 ? 0.281 0.217 -5.694 1.00 93.44 102 ILE A C 1
ATOM 780 O O . ILE A 1 102 ? -0.563 -0.087 -4.853 1.00 93.44 102 ILE A O 1
ATOM 784 N N . GLY A 1 103 ? 1.286 -0.600 -6.019 1.00 93.94 103 GLY A 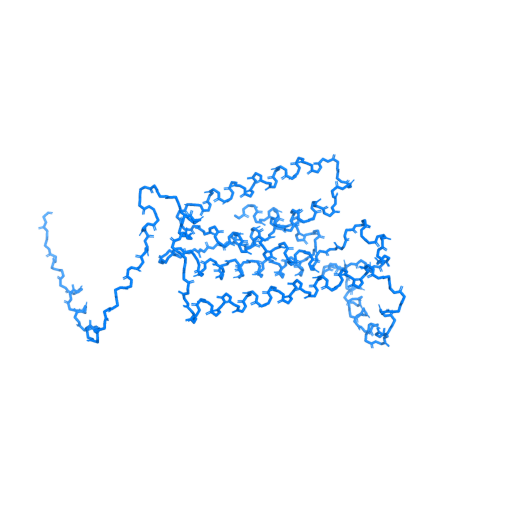N 1
ATOM 785 C CA . GLY A 1 103 ? 1.432 -1.934 -5.440 1.00 93.94 103 GLY A CA 1
ATOM 786 C C . GLY A 1 103 ? 1.659 -1.887 -3.932 1.00 93.94 103 GLY A C 1
ATOM 787 O O . GLY A 1 103 ? 1.022 -2.635 -3.192 1.00 93.94 103 GLY A O 1
ATOM 788 N N . GLY A 1 104 ? 2.500 -0.965 -3.466 1.00 95.38 104 GLY A N 1
ATOM 789 C CA . GLY A 1 104 ? 2.751 -0.728 -2.049 1.00 95.38 104 GLY A CA 1
ATOM 790 C C . GLY A 1 104 ? 1.503 -0.256 -1.308 1.00 95.38 104 GLY A C 1
ATOM 791 O O . GLY A 1 104 ? 1.182 -0.795 -0.250 1.00 95.38 104 GLY A O 1
ATOM 792 N N . PHE A 1 105 ? 0.748 0.681 -1.888 1.00 95.44 105 PHE A N 1
ATOM 793 C CA . PHE A 1 105 ? -0.511 1.170 -1.324 1.00 95.44 105 PHE A CA 1
ATOM 794 C C . PHE A 1 105 ? -1.573 0.064 -1.232 1.00 95.44 105 PHE A C 1
ATOM 796 O O . PHE A 1 105 ? -2.185 -0.124 -0.181 1.00 95.44 105 PHE A O 1
ATOM 803 N N . LEU A 1 106 ? -1.759 -0.723 -2.299 1.00 95.06 106 LEU A N 1
ATOM 804 C CA . LEU A 1 106 ? -2.691 -1.855 -2.312 1.00 95.06 106 LEU A CA 1
ATOM 805 C C . LEU A 1 106 ? -2.307 -2.913 -1.274 1.00 95.06 106 LEU A C 1
ATOM 807 O O . LEU A 1 106 ? -3.152 -3.346 -0.491 1.00 95.06 106 LEU A O 1
ATOM 811 N N . MET A 1 107 ? -1.032 -3.299 -1.230 1.00 95.00 107 MET A N 1
ATOM 812 C CA . MET A 1 107 ? -0.538 -4.277 -0.265 1.00 95.00 107 MET A CA 1
ATOM 813 C C . MET A 1 107 ? -0.687 -3.775 1.178 1.00 95.00 107 MET A C 1
ATOM 815 O O . MET A 1 107 ? -1.120 -4.524 2.056 1.00 95.00 107 MET A O 1
ATOM 819 N N . GLY A 1 108 ? -0.405 -2.490 1.412 1.00 94.56 108 GLY A N 1
ATOM 820 C CA . GLY A 1 108 ? -0.620 -1.823 2.693 1.00 94.56 108 GLY A CA 1
ATOM 821 C C . GLY A 1 108 ? -2.085 -1.818 3.126 1.00 94.56 108 GLY A C 1
ATOM 822 O O . GLY A 1 108 ? -2.370 -2.147 4.273 1.00 94.56 108 GLY A O 1
ATOM 823 N N . LEU A 1 109 ? -3.031 -1.536 2.221 1.00 93.94 109 LEU A N 1
ATOM 824 C CA . LEU A 1 109 ? -4.467 -1.589 2.526 1.00 93.94 109 LEU A CA 1
ATOM 825 C C . LEU A 1 109 ? -4.910 -3.006 2.899 1.00 93.94 109 LEU A C 1
ATOM 827 O O . LEU A 1 109 ? -5.585 -3.201 3.912 1.00 93.94 109 LEU A O 1
ATOM 831 N N . VAL A 1 110 ? -4.517 -4.005 2.104 1.00 93.69 110 VAL A N 1
ATOM 832 C CA . VAL A 1 110 ? -4.960 -5.386 2.320 1.00 93.69 110 VAL A CA 1
ATOM 833 C C . VAL A 1 110 ? -4.376 -5.961 3.607 1.00 93.69 110 VAL A C 1
ATOM 835 O O . VAL A 1 110 ? -5.117 -6.493 4.441 1.00 93.69 110 VAL A O 1
ATOM 838 N N . LEU A 1 111 ? -3.067 -5.818 3.825 1.00 91.69 111 LEU A N 1
ATOM 839 C CA . LEU A 1 111 ? -2.467 -6.240 5.087 1.00 91.69 111 LEU A CA 1
ATOM 840 C C . LEU A 1 111 ? -2.930 -5.392 6.260 1.00 91.69 111 LEU A C 1
ATOM 842 O O . LEU A 1 111 ? -3.041 -5.917 7.365 1.00 91.69 111 LEU A O 1
ATOM 846 N N . GLY A 1 112 ? -3.256 -4.124 6.034 1.00 90.31 112 GLY A N 1
ATOM 847 C CA . GLY A 1 112 ? -3.877 -3.284 7.036 1.00 90.31 112 GLY A CA 1
ATOM 848 C C . GLY A 1 112 ? -5.186 -3.893 7.535 1.00 90.31 112 GLY A C 1
ATOM 849 O O . GLY A 1 112 ? -5.368 -4.055 8.736 1.00 90.31 112 GLY A O 1
ATOM 850 N N . ILE A 1 113 ? -6.070 -4.342 6.640 1.00 88.31 113 ILE A N 1
ATOM 851 C CA . ILE A 1 113 ? -7.340 -4.991 7.020 1.00 88.31 113 ILE A CA 1
ATOM 852 C C . ILE A 1 113 ? -7.092 -6.282 7.825 1.00 88.31 113 ILE A C 1
ATOM 854 O O . ILE A 1 113 ? -7.826 -6.589 8.777 1.00 88.31 113 ILE A O 1
ATOM 858 N N . CYS A 1 114 ? -6.031 -7.014 7.478 1.00 86.19 114 CYS A N 1
ATOM 859 C CA . CYS A 1 114 ? -5.656 -8.270 8.123 1.00 86.19 114 CYS A CA 1
ATOM 860 C C . CYS A 1 114 ? -4.997 -8.076 9.500 1.00 86.19 114 CYS A C 1
ATOM 862 O O . CYS A 1 114 ? -5.296 -8.831 10.424 1.00 86.19 114 CYS A O 1
ATOM 864 N N . LEU A 1 115 ? -4.123 -7.074 9.647 1.00 83.12 115 LEU A N 1
ATOM 865 C CA . LEU A 1 115 ? -3.232 -6.898 10.802 1.00 83.12 115 LEU A CA 1
ATOM 866 C C . LEU A 1 115 ? -3.653 -5.771 11.759 1.00 83.12 115 LEU A C 1
ATOM 868 O O . LEU A 1 115 ? -3.286 -5.818 12.941 1.00 83.12 115 LEU A O 1
ATOM 872 N N . LEU A 1 116 ? -4.410 -4.762 11.303 1.00 77.25 116 LEU A N 1
ATOM 873 C CA . LEU A 1 116 ? -4.902 -3.708 12.197 1.00 77.25 116 LEU A CA 1
ATOM 874 C C . LEU A 1 116 ? -5.942 -4.261 13.171 1.00 77.25 116 LEU A C 1
ATOM 876 O O . LEU A 1 116 ? -6.663 -5.230 12.907 1.00 77.25 116 LEU A O 1
ATOM 880 N N . ARG A 1 117 ? -6.018 -3.604 14.331 1.00 66.31 117 ARG A N 1
ATOM 881 C CA . ARG A 1 117 ? -7.062 -3.869 15.323 1.00 66.31 117 ARG A CA 1
ATOM 882 C C . ARG A 1 117 ? -8.436 -3.622 14.705 1.00 66.31 117 ARG A C 1
ATOM 884 O O . ARG A 1 117 ? -8.611 -2.681 13.932 1.00 66.31 117 ARG A O 1
ATOM 891 N N . SER A 1 118 ? -9.398 -4.483 15.042 1.00 62.94 118 SER A N 1
ATOM 892 C CA . SER A 1 118 ? -10.783 -4.272 14.632 1.00 62.94 118 SER A CA 1
ATOM 893 C C . SER A 1 118 ? -11.277 -2.931 15.199 1.00 62.94 118 SER A C 1
ATOM 895 O O . SER A 1 118 ? -10.984 -2.614 16.357 1.00 62.94 118 SER A O 1
ATOM 897 N N . PRO A 1 119 ? -11.986 -2.111 14.401 1.00 62.56 119 PRO A N 1
ATOM 898 C CA . PRO A 1 119 ? -12.461 -0.810 14.857 1.00 62.56 119 PRO A CA 1
ATOM 899 C C . PRO A 1 119 ? -13.365 -0.978 16.078 1.00 62.56 119 PRO A C 1
ATOM 901 O O . PRO A 1 119 ? -14.128 -1.941 16.149 1.00 62.56 119 PRO A O 1
ATOM 904 N N . ASN A 1 120 ? -13.342 -0.032 17.021 1.00 60.78 120 ASN A N 1
ATOM 905 C CA . ASN A 1 120 ? -14.121 -0.116 18.266 1.00 60.78 120 ASN A CA 1
ATOM 906 C C . ASN A 1 120 ? -15.625 -0.342 18.014 1.00 60.78 120 ASN A C 1
ATOM 908 O O . ASN A 1 120 ? -16.288 -1.067 18.760 1.00 60.78 120 ASN A O 1
ATOM 912 N N . ALA A 1 121 ? -16.153 0.216 16.919 1.00 57.47 121 ALA A N 1
ATOM 913 C CA . ALA A 1 121 ? -17.527 0.006 16.469 1.00 57.47 121 ALA A CA 1
ATOM 914 C C . ALA A 1 121 ? -17.820 -1.452 16.067 1.00 57.47 121 ALA A C 1
ATOM 916 O O . ALA A 1 121 ? -18.900 -1.967 16.361 1.00 57.47 121 ALA A O 1
ATOM 917 N N . LEU A 1 122 ? -16.860 -2.126 15.427 1.00 56.72 122 LEU A N 1
ATOM 918 C CA . LEU A 1 122 ? -16.965 -3.539 15.072 1.00 56.72 122 LEU A CA 1
ATOM 919 C C . LEU A 1 122 ? -16.659 -4.416 16.289 1.00 56.72 122 LEU A C 1
ATOM 921 O O . LEU A 1 122 ? -17.390 -5.362 16.538 1.00 56.72 122 LEU A O 1
ATOM 925 N N . ARG A 1 123 ? -15.687 -4.044 17.127 1.00 63.12 123 ARG A N 1
ATOM 926 C CA . ARG A 1 123 ? -15.336 -4.751 18.366 1.00 63.12 123 ARG A CA 1
ATOM 927 C C . ARG A 1 123 ? -16.517 -4.871 19.334 1.00 63.12 123 ARG A C 1
ATOM 929 O O . ARG A 1 123 ? -16.790 -5.966 19.819 1.00 63.12 123 ARG A O 1
ATOM 936 N N . ARG A 1 124 ? -17.297 -3.795 19.520 1.00 61.72 124 ARG A N 1
ATOM 937 C CA . ARG A 1 124 ? -18.548 -3.812 20.312 1.00 61.72 124 ARG A CA 1
ATOM 938 C C . ARG A 1 124 ? -19.628 -4.724 19.723 1.00 61.72 124 ARG A C 1
ATOM 940 O O . ARG A 1 124 ? -20.405 -5.319 20.465 1.00 61.72 124 ARG A O 1
ATOM 947 N N . ARG A 1 125 ? -19.705 -4.833 18.393 1.00 59.06 125 ARG A N 1
ATOM 948 C CA . ARG A 1 125 ? -20.695 -5.684 17.708 1.00 59.06 125 ARG A CA 1
ATOM 949 C C . ARG A 1 125 ? -20.281 -7.155 17.714 1.00 59.06 125 ARG A C 1
ATOM 951 O O . ARG A 1 125 ? -21.117 -8.031 17.943 1.00 59.06 125 ARG A O 1
ATOM 958 N N . THR A 1 126 ? -18.995 -7.402 17.518 1.00 58.28 126 THR A N 1
ATOM 959 C CA . THR A 1 126 ? -18.376 -8.720 17.410 1.00 58.28 126 THR A CA 1
ATOM 960 C C . THR A 1 126 ? -18.141 -9.374 18.779 1.00 58.28 126 THR A C 1
ATOM 962 O O . THR A 1 126 ? -18.132 -10.600 18.857 1.00 58.28 126 THR A O 1
ATOM 965 N N . GLY A 1 127 ? -18.077 -8.589 19.864 1.00 54.94 127 GLY A N 1
ATOM 966 C CA . GLY A 1 127 ? -17.901 -9.092 21.235 1.00 54.94 127 GLY A CA 1
ATOM 967 C C . GLY A 1 127 ? -16.473 -9.562 21.513 1.00 54.94 127 GLY A C 1
ATOM 968 O O . GLY A 1 127 ? -16.270 -10.545 22.214 1.00 54.94 127 GLY A O 1
ATOM 969 N N . GLU A 1 128 ? -15.491 -8.917 20.886 1.00 57.44 128 GLU A N 1
ATOM 970 C CA . GLU A 1 128 ? -14.096 -9.348 20.919 1.00 57.44 128 GLU A CA 1
ATOM 971 C C . GLU A 1 128 ? -13.338 -8.611 22.027 1.00 57.44 128 GLU A C 1
ATOM 973 O O . GLU A 1 128 ? -12.712 -7.576 21.795 1.00 57.44 128 GLU A O 1
ATOM 978 N N . ASP A 1 129 ? -13.406 -9.156 23.243 1.00 50.78 129 ASP A N 1
ATOM 979 C CA . ASP A 1 129 ? -12.507 -8.813 24.350 1.00 50.78 129 ASP A CA 1
ATOM 980 C C . ASP A 1 129 ? -11.121 -9.429 24.085 1.00 50.78 129 ASP A C 1
ATOM 982 O O . ASP A 1 129 ? -10.654 -10.323 24.787 1.00 50.78 129 ASP A O 1
ATOM 986 N N . GLU A 1 130 ? -10.468 -9.021 22.993 1.00 53.09 130 GLU A N 1
ATOM 987 C CA . GLU A 1 130 ? -9.079 -9.411 22.738 1.00 53.09 130 GLU A CA 1
ATOM 988 C C . GLU A 1 130 ? -8.168 -8.747 23.789 1.00 53.09 130 GLU A C 1
ATOM 990 O O . GLU A 1 130 ? -8.257 -7.524 23.981 1.00 53.09 130 GLU A O 1
ATOM 995 N N . PRO A 1 131 ? -7.285 -9.513 24.463 1.00 46.91 131 PRO A N 1
ATOM 996 C CA . PRO A 1 131 ? -6.368 -8.956 25.445 1.00 46.91 131 PRO A CA 1
ATOM 997 C C . PRO A 1 131 ? -5.415 -7.941 24.784 1.00 46.91 131 PRO A C 1
ATOM 999 O O . PRO A 1 131 ? -5.067 -8.088 23.606 1.00 46.91 131 PRO A O 1
ATOM 1002 N N . PRO A 1 132 ? -4.979 -6.893 25.509 1.00 44.88 132 PRO A N 1
ATOM 1003 C CA . PRO A 1 132 ? -4.077 -5.881 24.969 1.00 44.88 132 PRO A CA 1
ATOM 1004 C C . PRO A 1 132 ? -2.772 -6.512 24.463 1.00 44.88 132 PRO A C 1
ATOM 1006 O O . PRO A 1 132 ? -2.099 -7.231 25.197 1.00 44.88 132 PRO A O 1
ATOM 1009 N N . TYR A 1 133 ? -2.396 -6.220 23.215 1.00 45.25 133 TYR A N 1
ATOM 1010 C CA . TYR A 1 133 ? -1.095 -6.607 22.669 1.00 45.25 133 TYR A CA 1
ATOM 1011 C C . TYR A 1 133 ? 0.020 -5.892 23.444 1.00 45.25 133 TYR A C 1
ATOM 1013 O O . TYR A 1 133 ? 0.124 -4.665 23.398 1.00 45.25 133 TYR A O 1
ATOM 1021 N N . SER A 1 134 ? 0.847 -6.656 24.152 1.00 48.22 134 SER A N 1
ATOM 1022 C CA . SER A 1 134 ? 2.068 -6.165 24.785 1.00 48.22 134 SER A CA 1
ATOM 1023 C C . SER A 1 134 ? 3.140 -5.939 23.720 1.00 48.22 134 SER A C 1
ATOM 1025 O O . SER A 1 134 ? 3.476 -6.849 22.959 1.00 48.22 134 SER A O 1
ATOM 1027 N N . SER A 1 135 ? 3.689 -4.728 23.655 1.00 41.69 135 SER A N 1
ATOM 1028 C CA . SER A 1 135 ? 4.867 -4.444 22.839 1.00 41.69 135 SER A CA 1
ATOM 1029 C C . SER A 1 135 ? 6.066 -5.272 23.324 1.00 41.69 135 SER A C 1
ATOM 1031 O O . SER A 1 135 ? 6.197 -5.573 24.508 1.00 41.69 135 SER A O 1
ATOM 1033 N N . VAL A 1 136 ? 6.977 -5.618 22.410 1.00 50.78 136 VAL A N 1
ATOM 1034 C CA . VAL A 1 136 ? 8.176 -6.447 22.676 1.00 50.78 136 VAL A CA 1
ATOM 1035 C C . VAL A 1 136 ? 9.174 -5.765 23.642 1.00 50.78 136 VAL A C 1
ATOM 1037 O O . VAL A 1 136 ? 10.149 -6.376 24.060 1.00 50.78 136 VAL A O 1
ATOM 1040 N N . GLY A 1 137 ? 8.916 -4.513 24.040 1.00 46.50 137 GLY A N 1
ATOM 1041 C CA . GLY A 1 137 ? 9.697 -3.757 25.026 1.00 46.50 137 GLY A CA 1
ATOM 1042 C C . GLY A 1 137 ? 9.058 -3.650 26.414 1.00 46.50 137 GLY A C 1
ATOM 1043 O O . GLY A 1 137 ? 9.507 -2.839 27.220 1.00 46.50 137 GLY A O 1
ATOM 1044 N N . ALA A 1 138 ? 7.991 -4.398 26.699 1.00 44.25 138 ALA A N 1
ATOM 1045 C CA . ALA A 1 138 ? 7.426 -4.440 28.040 1.00 44.25 138 ALA A CA 1
ATOM 1046 C C . ALA A 1 138 ? 8.360 -5.231 28.995 1.00 44.25 138 ALA A C 1
ATOM 1048 O O . ALA A 1 138 ? 9.067 -6.140 28.552 1.00 44.25 138 ALA A O 1
ATOM 1049 N N . PRO A 1 139 ? 8.431 -4.865 30.293 1.00 41.81 139 PRO A N 1
ATOM 1050 C CA . PRO A 1 139 ? 9.372 -5.459 31.248 1.00 41.81 139 PRO A CA 1
ATOM 1051 C C . PRO A 1 139 ? 9.239 -6.987 31.290 1.00 41.81 139 PRO A C 1
ATOM 1053 O O . PRO A 1 139 ? 8.160 -7.514 31.016 1.00 41.81 139 PRO A O 1
ATOM 1056 N N . ALA A 1 140 ? 10.324 -7.689 31.647 1.00 46.03 140 ALA A N 1
ATOM 1057 C CA . ALA A 1 140 ? 10.497 -9.150 31.566 1.00 46.03 140 ALA A CA 1
ATOM 1058 C C . ALA A 1 140 ? 9.295 -10.004 32.039 1.00 46.03 140 ALA A C 1
ATOM 1060 O O . ALA A 1 140 ? 9.079 -11.088 31.512 1.00 46.03 140 ALA A O 1
ATOM 1061 N N . ALA A 1 141 ? 8.443 -9.478 32.925 1.00 48.81 141 ALA A N 1
ATOM 1062 C CA . ALA A 1 141 ? 7.159 -10.064 33.324 1.00 48.81 141 ALA A CA 1
ATOM 1063 C C . ALA A 1 141 ? 6.119 -10.257 32.186 1.00 48.81 141 ALA A C 1
ATOM 1065 O O . ALA A 1 141 ? 5.114 -10.931 32.384 1.00 48.81 141 ALA A O 1
ATOM 1066 N N . THR A 1 142 ? 6.313 -9.668 30.999 1.00 46.09 142 THR A N 1
ATOM 1067 C CA . THR A 1 142 ? 5.365 -9.735 29.861 1.00 46.09 142 THR A CA 1
ATOM 1068 C C . THR A 1 142 ? 5.803 -10.657 28.719 1.00 46.09 142 THR A C 1
ATOM 1070 O O . THR A 1 142 ? 4.962 -11.062 27.916 1.00 46.09 142 THR A O 1
ATOM 1073 N N . GLN A 1 143 ? 7.071 -11.080 28.663 1.00 46.34 143 GLN A N 1
ATOM 1074 C CA . GLN A 1 143 ? 7.495 -12.166 27.760 1.00 46.34 143 GLN A CA 1
ATOM 1075 C C . GLN A 1 143 ? 6.861 -13.506 28.168 1.00 46.34 143 GLN A C 1
ATOM 1077 O O . GLN A 1 143 ? 6.512 -14.338 27.321 1.00 46.34 143 GLN A O 1
ATOM 1082 N N . ASP A 1 144 ? 6.590 -13.655 29.464 1.00 46.62 144 ASP A N 1
ATOM 1083 C CA . ASP A 1 144 ? 5.769 -14.732 29.999 1.00 46.62 144 ASP A CA 1
ATOM 1084 C C . ASP A 1 144 ? 4.318 -14.657 29.505 1.00 46.62 144 ASP A C 1
ATOM 1086 O O . ASP A 1 144 ? 3.696 -15.696 29.359 1.00 46.62 144 ASP A O 1
ATOM 1090 N N . ALA A 1 145 ? 3.780 -13.487 29.140 1.00 48.53 145 ALA A N 1
ATOM 1091 C CA . ALA A 1 145 ? 2.384 -13.345 28.710 1.00 48.53 145 ALA A CA 1
ATOM 1092 C C . ALA A 1 145 ? 2.130 -13.834 27.270 1.00 48.53 145 ALA A C 1
ATOM 1094 O O . ALA A 1 145 ? 1.107 -14.465 27.008 1.00 48.53 145 ALA A O 1
ATOM 1095 N N . ALA A 1 146 ? 3.055 -13.603 26.328 1.00 50.06 146 ALA A N 1
ATOM 1096 C CA . ALA A 1 146 ? 2.930 -14.119 24.956 1.00 50.06 146 ALA A CA 1
ATOM 1097 C C . ALA A 1 146 ? 3.137 -15.644 24.903 1.00 50.06 146 ALA A C 1
ATOM 1099 O O . ALA A 1 146 ? 2.390 -16.368 24.238 1.00 50.06 146 ALA A O 1
ATOM 1100 N N . SER A 1 147 ? 4.117 -16.143 25.662 1.00 53.91 147 SER A N 1
ATOM 1101 C CA . SER A 1 147 ? 4.362 -17.578 25.817 1.00 53.91 147 SER A CA 1
ATOM 1102 C C . SER A 1 147 ? 3.262 -18.268 26.642 1.00 53.91 147 SER A C 1
ATOM 1104 O O . SER A 1 147 ? 2.883 -19.393 26.315 1.00 53.91 147 SER A O 1
ATOM 1106 N N . GLN A 1 148 ? 2.664 -17.596 27.634 1.00 54.97 148 GLN A N 1
ATOM 1107 C CA . GLN A 1 148 ? 1.454 -18.053 28.329 1.00 54.97 148 GLN A CA 1
ATOM 1108 C C . GLN A 1 148 ? 0.232 -18.046 27.416 1.00 54.97 148 GLN A C 1
ATOM 1110 O O . GLN A 1 148 ? -0.500 -19.026 27.431 1.00 54.97 148 GLN A O 1
ATOM 1115 N N . GLY A 1 149 ? 0.016 -17.020 26.590 1.00 57.50 149 GLY A N 1
ATOM 1116 C CA . GLY A 1 149 ? -1.098 -16.972 25.637 1.00 57.50 149 GLY A CA 1
ATOM 1117 C C . GLY A 1 149 ? -1.061 -18.144 24.656 1.00 57.50 149 GLY A C 1
ATOM 1118 O O . GLY A 1 149 ? -2.070 -18.820 24.452 1.00 57.50 149 GLY A O 1
ATOM 1119 N N . LEU A 1 150 ? 0.129 -18.466 24.139 1.00 62.16 150 LEU A N 1
ATOM 1120 C CA . LEU A 1 150 ? 0.342 -19.642 23.298 1.00 62.16 150 LEU A CA 1
ATOM 1121 C C . LEU A 1 150 ? 0.147 -20.954 24.080 1.00 62.16 150 LEU A C 1
ATOM 1123 O O . LEU A 1 150 ? -0.527 -21.859 23.596 1.00 62.16 150 LEU A O 1
ATOM 1127 N N . ARG A 1 151 ? 0.674 -21.065 25.308 1.00 62.19 151 ARG A N 1
ATOM 1128 C CA . ARG A 1 151 ? 0.511 -22.261 26.161 1.00 62.19 151 ARG A CA 1
ATOM 1129 C C . ARG A 1 151 ? -0.940 -22.491 26.603 1.00 62.19 151 ARG A C 1
ATOM 1131 O O . ARG A 1 151 ? -1.364 -23.640 26.691 1.00 62.19 151 ARG A O 1
ATOM 1138 N N . VAL A 1 152 ? -1.699 -21.431 26.869 1.00 59.00 152 VAL A N 1
ATOM 1139 C CA . VAL A 1 152 ? -3.127 -21.472 27.222 1.00 59.00 152 VAL A CA 1
ATOM 1140 C C . VAL A 1 152 ? -3.964 -21.846 25.999 1.00 59.00 152 VAL A C 1
ATOM 1142 O O . VAL A 1 152 ? -4.828 -22.714 26.106 1.00 59.00 152 VAL A O 1
ATOM 1145 N N . PHE A 1 153 ? -3.651 -21.291 24.823 1.00 59.97 153 PHE A N 1
ATOM 1146 C CA . PHE A 1 153 ? -4.291 -21.672 23.561 1.00 59.97 153 PHE A CA 1
ATOM 1147 C C . PHE A 1 153 ? -4.032 -23.144 23.199 1.00 59.97 153 PHE A C 1
ATOM 1149 O O . PHE A 1 153 ? -4.963 -23.854 22.829 1.00 59.97 153 PHE A O 1
ATOM 1156 N N . ILE A 1 154 ? -2.799 -23.632 23.386 1.00 72.56 154 ILE A N 1
ATOM 1157 C CA . ILE A 1 154 ? -2.449 -25.048 23.182 1.00 72.56 154 ILE A CA 1
ATOM 1158 C C . ILE A 1 154 ? -3.203 -25.955 24.167 1.00 72.56 154 ILE A C 1
ATOM 1160 O O . ILE A 1 154 ? -3.640 -27.040 23.788 1.00 72.56 154 ILE A O 1
ATOM 1164 N N . LYS A 1 155 ? -3.382 -25.528 25.424 1.00 64.44 155 LYS A N 1
ATOM 1165 C CA . LYS A 1 155 ? -4.073 -26.327 26.449 1.00 64.44 155 LYS A CA 1
ATOM 1166 C C . LYS A 1 155 ? -5.597 -26.356 26.291 1.00 64.44 155 LYS A C 1
ATOM 1168 O O . LYS A 1 155 ? -6.211 -27.334 26.706 1.00 64.44 155 LYS A O 1
ATOM 1173 N N . GLN A 1 156 ? -6.217 -25.322 25.720 1.00 59.53 156 GLN A N 1
ATOM 1174 C CA . GLN A 1 156 ? -7.673 -25.250 25.526 1.00 59.53 156 GLN A CA 1
ATOM 1175 C C . GLN A 1 156 ? -8.048 -24.616 24.172 1.00 59.53 156 GLN A C 1
ATOM 1177 O O . GLN A 1 156 ? -8.649 -23.538 24.131 1.00 59.53 156 GLN A O 1
ATOM 1182 N N . PRO A 1 157 ? -7.780 -25.299 23.043 1.00 62.78 157 PRO A N 1
ATOM 1183 C CA . PRO A 1 157 ? -8.062 -24.749 21.716 1.00 62.78 157 PRO A CA 1
ATOM 1184 C C . PRO A 1 157 ? -9.569 -24.571 21.482 1.00 62.78 157 PRO A C 1
ATOM 1186 O O . PRO A 1 157 ? -9.996 -23.628 20.825 1.00 62.78 157 PRO A O 1
ATOM 1189 N N . ALA A 1 158 ? -10.401 -25.431 22.079 1.00 59.47 158 ALA A N 1
ATOM 1190 C CA . ALA A 1 158 ? -11.854 -25.385 21.925 1.00 59.47 158 ALA A CA 1
ATOM 1191 C C . ALA A 1 158 ? -12.516 -24.196 22.651 1.00 59.47 158 ALA A C 1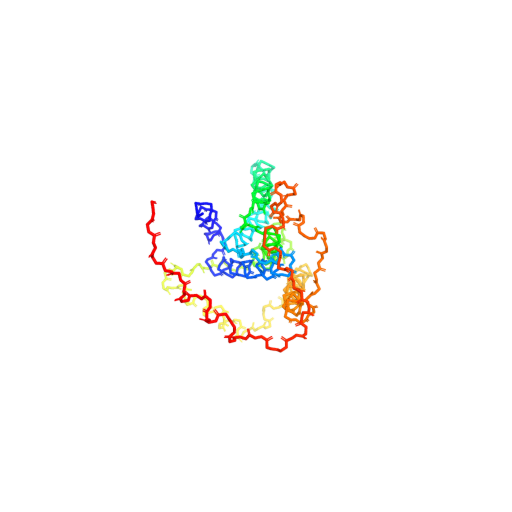
ATOM 1193 O O . ALA A 1 158 ? -13.580 -23.742 22.231 1.00 59.47 158 ALA A O 1
ATOM 1194 N N . GLY A 1 159 ? -11.890 -23.662 23.709 1.00 59.53 159 GLY A N 1
ATOM 1195 C CA . GLY A 1 159 ? -12.385 -22.481 24.427 1.00 59.53 159 GLY A CA 1
ATOM 1196 C C . GLY A 1 159 ? -12.296 -21.209 23.584 1.00 59.53 159 GLY A C 1
ATOM 1197 O O . GLY A 1 159 ? -13.165 -20.347 23.673 1.00 59.53 159 GLY A O 1
ATOM 1198 N N . PHE A 1 160 ? -11.313 -21.140 22.679 1.00 61.56 160 PHE A N 1
ATOM 1199 C CA . PHE A 1 160 ? -11.147 -20.017 21.760 1.00 61.56 160 PHE A CA 1
ATOM 1200 C C . PHE A 1 160 ? -12.309 -19.880 20.766 1.00 61.56 160 PHE A C 1
ATOM 1202 O O . PHE A 1 160 ? -12.579 -18.772 20.315 1.00 61.56 160 PHE A O 1
ATOM 1209 N N . PHE A 1 161 ? -13.014 -20.960 20.421 1.00 63.78 161 PHE A N 1
ATOM 1210 C CA . PHE A 1 161 ? -14.067 -20.938 19.394 1.00 63.78 161 PHE A CA 1
ATOM 1211 C C . PHE A 1 161 ? -15.497 -20.959 19.959 1.00 63.78 161 PHE A C 1
ATOM 1213 O O . PHE A 1 161 ? -16.454 -20.735 19.216 1.00 63.78 161 PHE A O 1
ATOM 1220 N N . LYS A 1 162 ? -15.679 -21.207 21.262 1.00 55.88 162 LYS A N 1
ATOM 1221 C CA . LYS A 1 162 ? -17.005 -21.410 21.862 1.00 55.88 162 LYS A CA 1
ATOM 1222 C C . LYS A 1 162 ? -17.667 -20.068 22.213 1.00 55.88 162 LYS A C 1
ATOM 1224 O O . LYS A 1 162 ? -17.122 -19.292 22.986 1.00 55.88 162 LYS A O 1
ATOM 1229 N N . GLY A 1 163 ? -18.856 -19.803 21.658 1.00 64.50 163 GLY A N 1
ATOM 1230 C CA . GLY A 1 163 ? -19.688 -18.636 22.008 1.00 64.50 163 GLY A CA 1
ATOM 1231 C C . GLY A 1 163 ? -19.503 -17.377 21.147 1.00 64.50 163 GLY A C 1
ATOM 1232 O O . GLY A 1 163 ? -20.024 -16.321 21.504 1.00 64.50 163 GLY A O 1
ATOM 1233 N N . ARG A 1 164 ? -18.790 -17.454 20.013 1.00 69.25 164 ARG A N 1
ATOM 1234 C CA . ARG A 1 164 ? -18.563 -16.285 19.144 1.00 69.25 164 ARG A CA 1
ATOM 1235 C C . ARG A 1 164 ? -19.739 -15.997 18.210 1.00 69.25 164 ARG A C 1
ATOM 1237 O O . ARG A 1 164 ? -20.348 -16.901 17.643 1.00 69.25 164 ARG A O 1
ATOM 1244 N N . ARG A 1 165 ? -20.039 -14.709 18.030 1.00 70.44 165 ARG A N 1
ATOM 1245 C CA . ARG A 1 165 ? -21.135 -14.206 17.184 1.00 70.44 165 ARG A CA 1
ATOM 1246 C C . ARG A 1 165 ? -20.828 -14.401 15.692 1.00 70.44 165 ARG A C 1
ATOM 1248 O O . ARG A 1 165 ? -19.669 -14.371 15.292 1.00 70.44 165 ARG A O 1
ATOM 1255 N N . ALA A 1 166 ? -21.860 -14.499 14.849 1.00 76.81 166 ALA A N 1
ATOM 1256 C CA . ALA A 1 166 ? -21.711 -14.689 13.396 1.00 76.81 166 ALA A CA 1
ATOM 1257 C C . ALA A 1 166 ? -20.823 -13.621 12.716 1.00 76.81 166 ALA A C 1
ATOM 1259 O O . ALA A 1 166 ? -20.028 -13.942 11.838 1.00 76.81 166 ALA A O 1
ATOM 1260 N N . MET A 1 167 ? -20.882 -12.366 13.177 1.00 71.88 167 MET A N 1
ATOM 1261 C CA . MET A 1 167 ? -20.057 -11.266 12.649 1.00 71.88 167 MET A CA 1
ATOM 1262 C C . MET A 1 167 ? -18.548 -11.469 12.868 1.00 71.88 167 MET A C 1
ATOM 1264 O O . MET A 1 167 ? -17.750 -10.958 12.087 1.00 71.88 167 MET A O 1
ATOM 1268 N N . TRP A 1 168 ? -18.154 -12.235 13.893 1.00 76.44 168 TRP A N 1
ATOM 1269 C CA . TRP A 1 168 ? -16.754 -12.594 14.138 1.00 76.44 168 TRP A CA 1
ATOM 1270 C C . TRP A 1 168 ? -16.220 -13.505 13.038 1.00 76.44 168 TRP A C 1
ATOM 1272 O O . TRP A 1 168 ? -15.166 -13.243 12.464 1.00 76.44 168 TRP A O 1
ATOM 1282 N N . TRP A 1 169 ? -17.001 -14.530 12.693 1.00 78.62 169 TRP A N 1
ATOM 1283 C CA . TRP A 1 169 ? -16.676 -15.467 11.623 1.00 78.62 169 TRP A CA 1
ATOM 1284 C C . TRP A 1 169 ? -16.615 -14.780 10.264 1.00 78.62 169 TRP A C 1
ATOM 1286 O O . TRP A 1 169 ? -15.669 -15.010 9.518 1.00 78.62 169 TRP A O 1
ATOM 1296 N N . VAL A 1 170 ? -17.561 -13.883 9.965 1.00 83.19 170 VAL A N 1
ATOM 1297 C CA . VAL A 1 170 ? -17.534 -13.093 8.723 1.00 83.19 170 VAL A CA 1
ATOM 1298 C C . VAL A 1 170 ? -16.246 -12.274 8.630 1.00 83.19 170 VAL A C 1
ATOM 1300 O O . VAL A 1 170 ? -15.568 -12.310 7.607 1.00 83.19 170 VAL A O 1
ATOM 1303 N N . TRP A 1 171 ? -15.863 -11.584 9.707 1.00 81.75 171 TRP A N 1
ATOM 1304 C CA . TRP A 1 171 ? -14.641 -10.779 9.727 1.00 81.75 171 TRP A CA 1
ATOM 1305 C C . TRP A 1 171 ? -13.371 -11.626 9.555 1.00 81.75 171 TRP A C 1
ATOM 1307 O O . TRP A 1 171 ? -12.470 -11.259 8.801 1.00 81.75 171 TRP A O 1
ATOM 1317 N N . TRP A 1 172 ? -13.318 -12.793 10.197 1.00 83.38 172 TRP A N 1
ATOM 1318 C CA . TRP A 1 172 ? -12.211 -13.738 10.046 1.00 83.38 172 TRP A CA 1
ATOM 1319 C C . TRP A 1 172 ? -12.111 -14.320 8.634 1.00 83.38 172 TRP A C 1
ATOM 1321 O O . TRP A 1 172 ? -11.012 -14.410 8.088 1.00 83.38 172 TRP A O 1
ATOM 1331 N N . ILE A 1 173 ? -13.242 -14.659 8.012 1.00 87.19 173 ILE A N 1
ATOM 1332 C CA . ILE A 1 173 ? -13.283 -15.144 6.627 1.00 87.19 173 ILE A CA 1
ATOM 1333 C C . ILE A 1 173 ? -12.772 -14.066 5.670 1.00 87.19 173 ILE A C 1
ATOM 1335 O O . ILE A 1 173 ? -11.949 -14.369 4.811 1.00 87.19 173 ILE A O 1
ATOM 1339 N N . VAL A 1 174 ? -13.186 -12.806 5.845 1.00 88.12 174 VAL A N 1
ATOM 1340 C CA . VAL A 1 174 ? -12.694 -11.684 5.026 1.00 88.12 174 VAL A CA 1
ATOM 1341 C C . VAL A 1 174 ? -11.171 -11.565 5.116 1.00 88.12 174 VAL A C 1
ATOM 1343 O O . VAL A 1 174 ? -10.510 -11.445 4.087 1.00 88.12 174 VAL A O 1
ATOM 1346 N N . ARG A 1 175 ? -10.595 -11.666 6.321 1.00 88.75 175 ARG A N 1
ATOM 1347 C CA . ARG A 1 175 ? -9.134 -11.634 6.512 1.00 88.75 175 ARG A CA 1
ATOM 1348 C C . ARG A 1 175 ? -8.429 -12.815 5.851 1.00 88.75 175 ARG A C 1
ATOM 1350 O O . ARG A 1 175 ? -7.418 -12.623 5.183 1.00 88.75 175 ARG A O 1
ATOM 1357 N N . MET A 1 176 ? -8.968 -14.022 6.006 1.00 89.12 176 MET A N 1
ATOM 1358 C CA . MET A 1 176 ? -8.400 -15.220 5.382 1.00 89.12 176 MET A CA 1
ATOM 1359 C C . MET A 1 176 ? -8.428 -15.122 3.854 1.00 89.12 176 MET A C 1
ATOM 1361 O O . MET A 1 176 ? -7.412 -15.366 3.208 1.00 89.12 176 MET A O 1
ATOM 1365 N N . LEU A 1 177 ? -9.556 -14.705 3.274 1.00 91.00 177 LEU A N 1
ATOM 1366 C CA . LEU A 1 177 ? -9.691 -14.516 1.829 1.00 91.00 177 LEU A CA 1
ATOM 1367 C C . LEU A 1 177 ? -8.755 -13.424 1.305 1.00 91.00 177 LEU A C 1
ATOM 1369 O O . LEU A 1 177 ? -8.133 -13.607 0.262 1.00 91.00 177 LEU A O 1
ATOM 1373 N N . ALA A 1 178 ? -8.609 -12.322 2.040 1.00 90.38 178 ALA A N 1
ATOM 1374 C CA . ALA A 1 178 ? -7.695 -11.243 1.691 1.00 90.38 178 ALA A CA 1
ATOM 1375 C C . ALA A 1 178 ? -6.228 -11.712 1.652 1.00 90.38 178 ALA A C 1
ATOM 1377 O O . ALA A 1 178 ? -5.521 -11.435 0.683 1.00 90.38 178 ALA A O 1
ATOM 1378 N N . LEU A 1 179 ? -5.783 -12.482 2.654 1.00 90.31 179 LEU A N 1
ATOM 1379 C CA . LEU A 1 179 ? -4.430 -13.052 2.681 1.00 90.31 179 LEU A CA 1
ATOM 1380 C C . LEU A 1 179 ? -4.191 -14.047 1.540 1.00 90.31 179 LEU A C 1
ATOM 1382 O O . LEU A 1 179 ? -3.140 -14.008 0.900 1.00 90.31 179 LEU A O 1
ATOM 1386 N N . ILE A 1 180 ? -5.169 -14.911 1.256 1.00 92.69 180 ILE A N 1
ATOM 1387 C CA . ILE A 1 180 ? -5.094 -15.855 0.133 1.00 92.69 180 ILE A CA 1
ATOM 1388 C C . ILE A 1 180 ? -5.012 -15.093 -1.195 1.00 92.69 180 ILE A C 1
ATOM 1390 O O . ILE A 1 180 ? -4.171 -15.414 -2.033 1.00 92.69 180 ILE A O 1
ATOM 1394 N N . GLY A 1 181 ? -5.833 -14.056 -1.374 1.00 91.81 181 GLY A N 1
ATOM 1395 C CA . GLY A 1 181 ? -5.827 -13.217 -2.571 1.00 91.81 181 GLY A CA 1
ATOM 1396 C C . GLY A 1 181 ? -4.478 -12.538 -2.810 1.00 91.81 181 GLY A C 1
ATOM 1397 O O . GLY A 1 181 ? -3.968 -12.570 -3.928 1.00 91.81 181 GLY A O 1
ATOM 1398 N N . VAL A 1 182 ? -3.856 -12.001 -1.758 1.00 91.56 182 VAL A N 1
ATOM 1399 C CA . VAL A 1 182 ? -2.509 -11.411 -1.832 1.00 91.56 182 VAL A CA 1
ATOM 1400 C C . VAL A 1 182 ? -1.461 -12.445 -2.219 1.00 91.56 182 VAL A C 1
ATOM 1402 O O . VAL A 1 182 ? -0.634 -12.177 -3.088 1.00 91.56 182 VAL A O 1
ATOM 1405 N N . LEU A 1 183 ? -1.499 -13.632 -1.609 1.00 92.75 183 LEU A N 1
ATOM 1406 C CA . LEU A 1 183 ? -0.548 -14.698 -1.915 1.00 92.75 183 LEU A CA 1
ATOM 1407 C C . LEU A 1 183 ? -0.659 -15.139 -3.380 1.00 92.75 183 LEU A C 1
ATOM 1409 O O . LEU A 1 183 ? 0.353 -15.244 -4.072 1.00 92.75 183 LEU A O 1
ATOM 1413 N N . ILE A 1 184 ? -1.885 -15.349 -3.868 1.00 93.75 184 ILE A N 1
ATOM 1414 C CA . ILE A 1 184 ? -2.144 -15.695 -5.270 1.00 93.75 184 ILE A CA 1
ATOM 1415 C C . ILE A 1 184 ? -1.660 -14.569 -6.186 1.00 93.75 184 ILE A C 1
ATOM 1417 O O . ILE A 1 184 ? -0.929 -14.838 -7.137 1.00 93.75 184 ILE A O 1
ATOM 1421 N N . GLY A 1 185 ? -2.011 -13.316 -5.885 1.00 91.12 185 GLY A N 1
ATOM 1422 C CA . GLY A 1 185 ? -1.584 -12.151 -6.659 1.00 91.12 185 GLY A CA 1
ATOM 1423 C C . GLY A 1 185 ? -0.063 -12.043 -6.754 1.00 91.12 185 GLY A C 1
ATOM 1424 O O . GLY A 1 185 ? 0.475 -11.857 -7.841 1.00 91.12 185 GLY A O 1
ATOM 1425 N N . PHE A 1 186 ? 0.646 -12.255 -5.645 1.00 92.81 186 PHE A N 1
ATOM 1426 C CA . PHE A 1 186 ? 2.106 -12.243 -5.622 1.00 92.81 186 PHE A CA 1
ATOM 1427 C C . PHE A 1 186 ? 2.712 -13.356 -6.491 1.00 92.81 186 PHE A C 1
ATOM 1429 O O . PHE A 1 186 ? 3.612 -13.096 -7.288 1.00 92.81 186 PHE A O 1
ATOM 1436 N N . ILE A 1 187 ? 2.181 -14.583 -6.411 1.00 92.56 187 ILE A N 1
ATOM 1437 C CA . ILE A 1 187 ? 2.623 -15.707 -7.255 1.00 92.56 187 ILE A CA 1
ATOM 1438 C C . ILE A 1 187 ? 2.377 -15.413 -8.740 1.00 92.56 187 ILE A C 1
ATOM 1440 O O . ILE A 1 187 ? 3.242 -15.683 -9.574 1.00 92.56 187 ILE A O 1
ATOM 1444 N N . VAL A 1 188 ? 1.212 -14.858 -9.081 1.00 91.94 188 VAL A N 1
ATOM 1445 C CA . VAL A 1 188 ? 0.855 -14.485 -10.458 1.00 91.94 188 VAL A CA 1
ATOM 1446 C C . VAL A 1 188 ? 1.802 -13.410 -10.989 1.00 91.94 188 VAL A C 1
ATOM 1448 O O . VAL A 1 188 ? 2.292 -13.551 -12.106 1.00 91.94 188 VAL A O 1
ATOM 1451 N N . LEU A 1 189 ? 2.130 -12.390 -10.192 1.00 89.62 189 LEU A N 1
ATOM 1452 C CA . LEU A 1 189 ? 3.080 -11.344 -10.585 1.00 89.62 189 LEU A CA 1
ATOM 1453 C C . LEU A 1 189 ? 4.494 -11.886 -10.797 1.00 89.62 189 LEU A C 1
ATOM 1455 O O . LEU A 1 189 ? 5.155 -11.501 -11.758 1.00 89.62 189 LEU A O 1
ATOM 1459 N N . LEU A 1 190 ? 4.958 -12.804 -9.947 1.00 90.12 190 LEU A N 1
ATOM 1460 C CA . LEU A 1 190 ? 6.256 -13.451 -10.146 1.00 90.12 190 LEU A CA 1
ATOM 1461 C C . LEU A 1 190 ? 6.259 -14.320 -11.409 1.00 90.12 190 LEU A C 1
ATOM 1463 O O . LEU A 1 190 ? 7.214 -14.279 -12.184 1.00 90.12 190 LEU A O 1
ATOM 1467 N N . LYS A 1 191 ? 5.185 -15.074 -11.668 1.00 89.31 191 LYS A N 1
ATOM 1468 C CA . LYS A 1 191 ? 5.053 -15.840 -12.916 1.00 89.31 191 LYS A CA 1
ATOM 1469 C C . LYS A 1 191 ? 5.006 -14.936 -14.141 1.00 89.31 191 LYS A C 1
ATOM 1471 O O . LYS A 1 191 ? 5.627 -15.272 -15.147 1.00 89.31 191 LYS A O 1
ATOM 1476 N N . ASN A 1 192 ? 4.329 -13.794 -14.061 1.00 88.25 192 ASN A N 1
ATOM 1477 C CA . ASN A 1 192 ? 4.323 -12.840 -15.160 1.00 88.25 192 ASN A CA 1
ATOM 1478 C C . ASN A 1 192 ? 5.716 -12.261 -15.405 1.00 88.25 192 ASN A C 1
ATOM 1480 O O . ASN A 1 192 ? 6.161 -12.228 -16.546 1.00 88.25 192 ASN A O 1
ATOM 1484 N N . PHE A 1 193 ? 6.440 -11.919 -14.343 1.00 85.44 193 PHE A N 1
ATOM 1485 C CA . PHE A 1 193 ? 7.782 -11.361 -14.445 1.00 85.44 193 PHE A CA 1
ATOM 1486 C C . PHE A 1 193 ? 8.793 -12.352 -15.044 1.00 85.44 193 PHE A C 1
ATOM 1488 O O . PHE A 1 193 ? 9.552 -12.006 -15.948 1.00 85.44 193 PHE A O 1
ATOM 1495 N N . TYR A 1 194 ? 8.795 -13.603 -14.570 1.00 83.81 194 TYR A N 1
ATOM 1496 C CA . TYR A 1 194 ? 9.796 -14.594 -14.978 1.00 83.81 194 TYR A CA 1
ATOM 1497 C C . TYR A 1 194 ? 9.418 -15.392 -16.232 1.00 83.81 194 TYR A C 1
ATOM 1499 O O . TYR A 1 194 ? 10.304 -15.707 -17.028 1.00 83.81 194 TYR A O 1
ATOM 1507 N N . VAL A 1 195 ? 8.136 -15.736 -16.409 1.00 84.31 195 VAL A N 1
ATOM 1508 C CA . VAL A 1 195 ? 7.679 -16.695 -17.432 1.00 84.31 195 VAL A CA 1
ATOM 1509 C C . VAL A 1 195 ? 6.933 -16.006 -18.569 1.00 84.31 195 VAL A C 1
ATOM 1511 O O . VAL A 1 195 ? 7.343 -16.136 -19.718 1.00 84.31 195 VAL A O 1
ATOM 1514 N N . TRP A 1 196 ? 5.836 -15.300 -18.276 1.00 79.56 196 TRP A N 1
ATOM 1515 C CA . TRP A 1 196 ? 4.938 -14.809 -19.332 1.00 79.56 196 TRP A CA 1
ATOM 1516 C C . TRP A 1 196 ? 5.436 -13.534 -20.014 1.00 79.56 196 TRP A C 1
ATOM 1518 O O . TRP A 1 196 ? 5.182 -13.351 -21.200 1.00 79.56 196 TR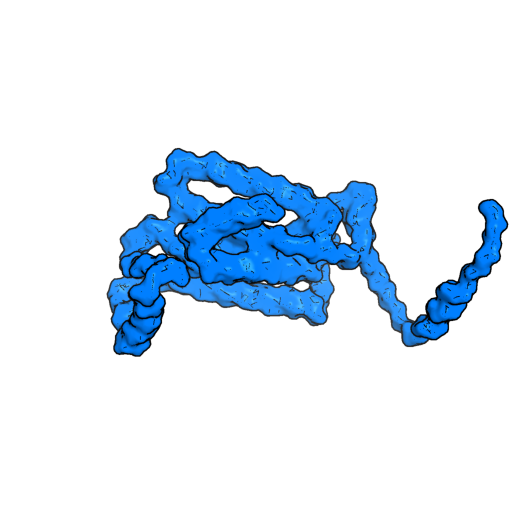P A O 1
ATOM 1528 N N . ARG A 1 197 ? 6.132 -12.661 -19.274 1.00 75.31 197 ARG A N 1
ATOM 1529 C CA . ARG A 1 197 ? 6.613 -11.341 -19.713 1.00 75.31 197 ARG A CA 1
ATOM 1530 C C . ARG A 1 197 ? 5.549 -10.536 -20.467 1.00 75.31 197 ARG A C 1
ATOM 1532 O O . ARG A 1 197 ? 5.867 -9.810 -21.408 1.00 75.31 197 ARG A O 1
ATOM 1539 N N . THR A 1 198 ? 4.279 -10.674 -20.075 1.00 71.38 198 THR A N 1
ATOM 1540 C CA . THR A 1 198 ? 3.202 -9.908 -20.705 1.00 71.38 198 THR A CA 1
ATOM 1541 C C . THR A 1 198 ? 3.228 -8.487 -20.162 1.00 71.38 198 THR A C 1
ATOM 1543 O O . THR A 1 198 ? 2.946 -8.246 -18.988 1.00 71.38 198 THR A O 1
ATOM 1546 N N . GLY A 1 199 ? 3.652 -7.562 -21.021 1.00 69.62 199 GLY A N 1
ATOM 1547 C CA . GLY A 1 199 ? 3.640 -6.128 -20.764 1.00 69.62 199 GLY A CA 1
ATOM 1548 C C . GLY A 1 199 ? 2.397 -5.461 -21.350 1.00 69.62 199 GLY A C 1
ATOM 1549 O O . GLY A 1 199 ? 1.665 -6.039 -22.152 1.00 69.62 199 GLY A O 1
ATOM 1550 N N . CYS A 1 200 ? 2.176 -4.213 -20.963 1.00 75.38 200 CYS A N 1
ATOM 1551 C CA . CYS A 1 200 ? 1.089 -3.373 -21.454 1.00 75.38 200 CYS A CA 1
ATOM 1552 C C . CYS A 1 200 ? 1.660 -2.154 -22.175 1.00 75.38 200 CYS A C 1
ATOM 1554 O O . CYS A 1 200 ? 2.564 -1.487 -21.678 1.00 75.38 200 CYS A O 1
ATOM 1556 N N . THR A 1 201 ? 1.093 -1.836 -23.338 1.00 69.44 201 THR A N 1
ATOM 1557 C CA . THR A 1 201 ? 1.545 -0.731 -24.198 1.00 69.44 201 THR A CA 1
ATOM 1558 C C . THR A 1 201 ? 1.320 0.646 -23.571 1.00 69.44 201 THR A C 1
ATOM 1560 O O . THR A 1 201 ? 2.114 1.554 -23.785 1.00 69.44 201 THR A O 1
ATOM 1563 N N . TRP A 1 202 ? 0.272 0.797 -22.757 1.00 72.38 202 TRP A N 1
ATOM 1564 C CA . TRP A 1 202 ? -0.100 2.063 -22.116 1.00 72.38 202 TRP A CA 1
ATOM 1565 C C . TRP A 1 202 ? 0.487 2.248 -20.708 1.00 72.38 202 TRP A C 1
ATOM 1567 O O . TRP A 1 202 ? 0.469 3.353 -20.173 1.00 72.38 202 TRP A O 1
ATOM 1577 N N . CYS A 1 203 ? 1.032 1.193 -20.095 1.00 75.94 203 CYS A N 1
ATOM 1578 C CA . CYS A 1 203 ? 1.544 1.253 -18.723 1.00 75.94 203 CYS A CA 1
ATOM 1579 C C . CYS A 1 203 ? 2.711 2.226 -18.561 1.00 75.94 203 CYS A C 1
ATOM 1581 O O . CYS A 1 203 ? 2.867 2.852 -17.520 1.00 75.94 203 CYS A O 1
ATOM 1583 N N . LYS A 1 204 ? 3.468 2.454 -19.630 1.00 69.94 204 LYS A N 1
ATOM 1584 C CA . LYS A 1 204 ? 4.520 3.467 -19.686 1.00 69.94 204 LYS A CA 1
ATOM 1585 C C . LYS A 1 204 ? 4.050 4.866 -19.251 1.00 69.94 204 LYS A C 1
ATOM 1587 O O . LYS A 1 204 ? 4.796 5.559 -18.568 1.00 69.94 204 LYS A O 1
ATOM 1592 N N . TYR A 1 205 ? 2.811 5.246 -19.569 1.00 68.12 205 TYR A N 1
ATOM 1593 C CA . TYR A 1 205 ? 2.247 6.559 -19.226 1.00 68.12 205 TYR A CA 1
ATOM 1594 C C . TYR A 1 205 ? 1.841 6.693 -17.754 1.00 68.12 205 TYR A C 1
ATOM 1596 O O . TYR A 1 205 ? 1.621 7.799 -17.272 1.00 68.12 205 TYR A O 1
ATOM 1604 N N . LEU A 1 206 ? 1.747 5.580 -17.021 1.00 75.06 206 LEU A N 1
ATOM 1605 C CA . LEU A 1 206 ? 1.520 5.619 -15.578 1.00 75.06 206 LEU A CA 1
ATOM 1606 C C . LEU A 1 206 ? 2.781 6.037 -14.824 1.00 75.06 206 LEU A C 1
ATOM 1608 O O . LEU A 1 206 ? 2.654 6.702 -13.807 1.00 75.06 206 LEU A O 1
ATOM 1612 N N . SER A 1 207 ? 3.973 5.686 -15.312 1.00 71.81 207 SER A N 1
ATOM 1613 C CA . SER A 1 207 ? 5.252 6.012 -14.658 1.00 71.81 207 SER A CA 1
ATOM 1614 C C . SER A 1 207 ? 6.004 7.172 -15.309 1.00 71.81 207 SER A C 1
ATOM 1616 O O . SER A 1 207 ? 7.089 7.513 -14.855 1.00 71.81 207 SER A O 1
ATOM 1618 N N . CYS A 1 208 ? 5.485 7.760 -16.387 1.00 67.62 208 CYS A N 1
ATOM 1619 C CA . CYS A 1 208 ? 6.189 8.816 -17.095 1.00 67.62 208 CYS A CA 1
ATOM 1620 C C . CYS A 1 208 ? 5.241 9.744 -17.859 1.00 67.62 208 CYS A C 1
ATOM 1622 O O . CYS A 1 208 ? 4.239 9.308 -18.426 1.00 67.62 208 CYS A O 1
ATOM 1624 N N . ILE A 1 209 ? 5.597 11.028 -17.890 1.00 68.25 209 ILE A N 1
ATOM 1625 C CA . ILE A 1 209 ? 4.953 12.041 -18.722 1.00 68.25 209 ILE A CA 1
ATOM 1626 C C . ILE A 1 209 ? 5.730 12.211 -20.034 1.00 68.25 209 ILE A C 1
ATOM 1628 O O . ILE A 1 209 ? 6.955 12.333 -20.019 1.00 68.25 209 ILE A O 1
ATOM 1632 N N . ASP A 1 210 ? 5.028 12.219 -21.169 1.00 64.81 210 ASP A N 1
ATOM 1633 C CA . ASP A 1 210 ? 5.636 12.341 -22.501 1.00 64.81 210 ASP A CA 1
ATOM 1634 C C . ASP A 1 210 ? 6.059 13.791 -22.798 1.00 64.81 210 ASP A C 1
ATOM 1636 O O . ASP A 1 210 ? 5.472 14.506 -23.607 1.00 64.81 210 ASP A O 1
ATOM 1640 N N . VAL A 1 211 ? 7.050 14.263 -22.042 1.00 66.94 211 VAL A N 1
ATOM 1641 C CA . VAL A 1 211 ? 7.686 15.572 -22.184 1.00 66.94 211 VAL A CA 1
ATOM 1642 C C . VAL A 1 211 ? 9.176 15.319 -22.390 1.00 66.94 211 VAL A C 1
ATOM 1644 O O . VAL A 1 211 ? 9.795 14.587 -21.623 1.00 66.94 211 VAL A O 1
ATOM 1647 N N . ASN A 1 212 ? 9.766 15.903 -23.435 1.00 59.06 212 ASN A N 1
ATOM 1648 C CA . ASN A 1 212 ? 11.196 15.782 -23.757 1.00 59.06 212 ASN A CA 1
ATOM 1649 C C . ASN A 1 212 ? 11.730 14.330 -23.862 1.00 59.06 212 ASN A C 1
ATOM 1651 O O . ASN A 1 212 ? 12.845 14.059 -23.418 1.00 59.06 212 ASN A O 1
ATOM 1655 N N . ASN A 1 213 ? 10.968 13.395 -24.447 1.00 63.09 213 ASN A N 1
ATOM 1656 C CA . ASN A 1 213 ? 11.350 11.979 -24.616 1.00 63.09 213 ASN A CA 1
ATOM 1657 C C . ASN A 1 213 ? 11.670 11.237 -23.303 1.00 63.09 213 ASN A C 1
ATOM 1659 O O . ASN A 1 213 ? 12.324 10.195 -23.337 1.00 63.09 213 ASN A O 1
ATOM 1663 N N . TRP A 1 214 ? 11.220 11.730 -22.140 1.00 64.06 214 TRP A N 1
ATOM 1664 C CA . TRP A 1 214 ? 11.529 11.133 -20.829 1.00 64.06 214 TRP A CA 1
ATOM 1665 C C . TRP A 1 214 ? 11.086 9.679 -20.701 1.00 64.06 214 TRP A C 1
ATOM 1667 O O . TRP A 1 214 ? 11.706 8.900 -19.981 1.00 64.06 214 TRP A O 1
ATOM 1677 N N . CYS A 1 215 ? 10.053 9.294 -21.444 1.00 64.38 215 CYS A N 1
ATOM 1678 C CA . CYS A 1 215 ? 9.531 7.941 -21.390 1.00 64.38 215 CYS A CA 1
ATOM 1679 C C . CYS A 1 215 ? 10.313 6.986 -22.304 1.00 64.38 215 CYS A C 1
ATOM 1681 O O . CYS A 1 215 ? 10.271 5.772 -22.115 1.00 64.38 215 CYS A O 1
ATOM 1683 N N . ASP A 1 216 ? 11.033 7.500 -23.299 1.00 64.31 216 ASP A N 1
ATOM 1684 C CA . ASP A 1 216 ? 11.893 6.699 -24.176 1.00 64.31 216 ASP A CA 1
ATOM 1685 C C . ASP A 1 216 ? 13.302 6.500 -23.610 1.00 64.31 216 ASP A C 1
ATOM 1687 O O . ASP A 1 216 ? 14.040 5.636 -24.091 1.00 64.31 216 ASP A O 1
ATOM 1691 N N . VAL A 1 217 ? 13.665 7.236 -22.553 1.00 56.88 217 VAL A N 1
ATOM 1692 C CA . VAL A 1 217 ? 14.950 7.082 -21.864 1.00 56.88 217 VAL A CA 1
ATOM 1693 C C . VAL A 1 217 ? 14.991 5.715 -21.182 1.00 56.88 217 VAL A C 1
ATOM 1695 O O . VAL A 1 217 ? 14.351 5.487 -20.161 1.00 56.88 217 VAL A O 1
ATOM 1698 N N . GLY A 1 218 ? 15.745 4.787 -21.770 1.00 53.06 218 GLY A N 1
ATOM 1699 C CA . GLY A 1 218 ? 15.980 3.455 -21.214 1.00 53.06 218 GLY A CA 1
ATOM 1700 C C . GLY A 1 218 ? 15.215 2.320 -21.887 1.00 53.06 218 GLY A C 1
ATOM 1701 O O . GLY A 1 218 ? 15.559 1.173 -21.618 1.00 53.06 218 GLY A O 1
ATOM 1702 N N . ASN A 1 219 ? 14.268 2.586 -22.800 1.00 58.22 219 ASN A N 1
ATOM 1703 C CA . ASN A 1 219 ? 13.535 1.514 -23.478 1.00 58.22 219 ASN A CA 1
ATOM 1704 C C . ASN A 1 219 ? 14.510 0.636 -24.282 1.00 58.22 219 ASN A C 1
ATOM 1706 O O . ASN A 1 219 ? 14.971 1.007 -25.363 1.00 58.22 219 ASN A O 1
ATOM 1710 N N . LEU A 1 220 ? 14.854 -0.527 -23.728 1.00 56.19 220 LEU A N 1
ATOM 1711 C CA . LEU A 1 220 ? 15.716 -1.496 -24.386 1.00 56.19 220 LEU A CA 1
ATOM 1712 C C . LEU A 1 220 ? 14.947 -2.055 -25.584 1.00 56.19 220 LEU A C 1
ATOM 1714 O O . LEU A 1 220 ? 14.031 -2.863 -25.434 1.00 56.19 220 LEU A O 1
ATOM 1718 N N . GLN A 1 221 ? 15.324 -1.618 -26.783 1.00 50.78 221 GLN A N 1
ATOM 1719 C CA . GLN A 1 221 ? 14.923 -2.258 -28.029 1.00 50.78 221 GLN A CA 1
ATOM 1720 C C . GLN A 1 221 ? 15.571 -3.647 -28.050 1.00 50.78 221 GLN A C 1
ATOM 1722 O O . GLN A 1 221 ? 16.724 -3.805 -28.452 1.00 50.78 221 GLN A O 1
ATOM 1727 N N . PHE A 1 222 ? 14.855 -4.662 -27.566 1.00 52.03 222 PHE A N 1
ATOM 1728 C CA . PHE A 1 222 ? 15.266 -6.054 -27.722 1.00 52.03 222 PHE A CA 1
ATOM 1729 C C . PHE A 1 222 ? 15.127 -6.425 -29.199 1.00 52.03 222 PHE A C 1
ATOM 1731 O O . PHE A 1 222 ? 14.119 -6.983 -29.628 1.00 52.03 222 PHE A O 1
ATOM 1738 N N . SER A 1 223 ? 16.134 -6.071 -29.997 1.00 39.44 223 SER A N 1
ATOM 1739 C CA . SER A 1 223 ? 16.240 -6.570 -31.358 1.00 39.44 223 SER A CA 1
ATOM 1740 C C . SER A 1 223 ? 16.442 -8.077 -31.261 1.00 39.44 223 SER A C 1
ATOM 1742 O O . SER A 1 223 ? 17.377 -8.549 -30.608 1.00 39.44 223 SER A O 1
ATOM 1744 N N . ASN A 1 224 ? 15.518 -8.837 -31.843 1.00 43.84 224 ASN A N 1
ATOM 1745 C CA . ASN A 1 224 ? 15.506 -10.293 -31.809 1.00 43.84 224 ASN A CA 1
ATOM 1746 C C . ASN A 1 224 ? 16.576 -10.827 -32.778 1.00 43.84 224 ASN A C 1
ATOM 1748 O O . ASN A 1 224 ? 16.275 -11.502 -33.760 1.00 43.84 224 ASN A O 1
ATOM 1752 N N . THR A 1 225 ? 17.839 -10.458 -32.561 1.00 39.41 225 THR A N 1
ATOM 1753 C CA . THR A 1 225 ? 18.939 -10.890 -33.414 1.00 39.41 225 THR A CA 1
ATOM 1754 C C . THR A 1 225 ? 19.302 -12.307 -33.015 1.00 39.41 225 THR A C 1
ATOM 1756 O O . THR A 1 225 ? 20.031 -12.558 -32.056 1.00 39.41 225 THR A O 1
ATOM 1759 N N . THR A 1 226 ? 18.786 -13.263 -33.778 1.00 48.34 226 THR A N 1
ATOM 1760 C CA . THR A 1 226 ? 19.270 -14.640 -33.794 1.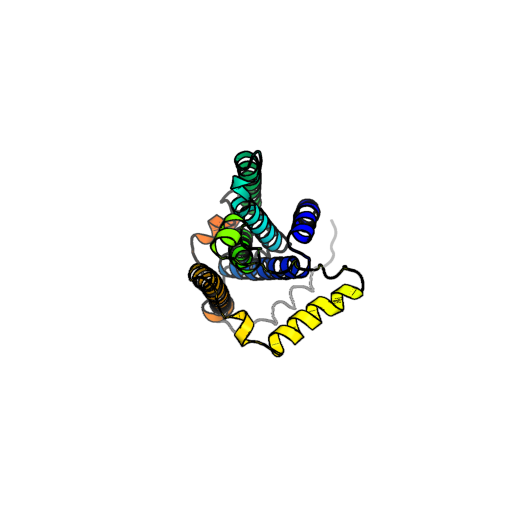00 48.34 226 THR A CA 1
ATOM 1761 C C . THR A 1 226 ? 20.668 -14.651 -34.421 1.00 48.34 226 THR A C 1
ATOM 1763 O O . THR A 1 226 ? 20.842 -15.073 -35.555 1.00 48.34 226 THR A O 1
ATOM 1766 N N . SER A 1 227 ? 21.689 -14.148 -33.726 1.00 40.09 227 SER A N 1
ATOM 1767 C CA . SER A 1 227 ? 23.071 -14.289 -34.186 1.00 40.09 227 SER A CA 1
ATOM 1768 C C . SER A 1 227 ? 23.970 -14.695 -33.031 1.00 40.09 227 SER A C 1
ATOM 1770 O O . SER A 1 227 ? 24.378 -13.896 -32.194 1.00 40.09 227 SER A O 1
ATOM 1772 N N . LYS A 1 228 ? 24.268 -15.996 -32.987 1.00 46.22 228 LYS A N 1
ATOM 1773 C CA . LYS A 1 228 ? 25.503 -16.488 -32.375 1.00 46.22 228 LYS A CA 1
ATOM 1774 C C . LYS A 1 228 ? 26.669 -15.775 -33.075 1.00 46.22 228 LYS A C 1
ATOM 1776 O O . LYS A 1 228 ? 26.682 -15.797 -34.302 1.00 46.22 228 LYS A O 1
ATOM 1781 N N . ARG A 1 229 ? 27.670 -15.319 -32.302 1.00 49.94 229 ARG A N 1
ATOM 1782 C CA . ARG A 1 229 ? 28.913 -14.612 -32.722 1.00 49.94 229 ARG A CA 1
ATOM 1783 C C . ARG A 1 229 ? 28.648 -13.100 -32.875 1.00 49.94 229 ARG A C 1
ATOM 1785 O O . ARG A 1 229 ? 27.728 -12.732 -33.582 1.00 49.94 229 ARG A O 1
ATOM 1792 N N . ASP A 1 230 ? 29.274 -12.184 -32.133 1.00 45.09 230 ASP A N 1
ATOM 1793 C CA . ASP A 1 230 ? 30.701 -12.059 -31.826 1.00 45.09 230 ASP A CA 1
ATOM 1794 C C . ASP A 1 230 ? 30.956 -11.387 -30.460 1.00 45.09 230 ASP A C 1
ATOM 1796 O O . ASP A 1 230 ? 30.885 -10.171 -30.317 1.00 45.09 230 ASP A O 1
ATOM 1800 N N . LEU A 1 231 ? 31.330 -12.175 -29.447 1.00 45.94 231 LEU A N 1
ATOM 1801 C CA . LEU A 1 231 ? 31.859 -11.662 -28.169 1.00 45.94 231 LEU A CA 1
ATOM 1802 C C . LEU A 1 231 ? 33.375 -11.375 -28.227 1.00 45.94 231 LEU A C 1
ATOM 1804 O O . LEU A 1 231 ? 33.946 -10.887 -27.260 1.00 45.94 231 LEU A O 1
ATOM 1808 N N . LEU A 1 232 ? 34.025 -11.659 -29.362 1.00 48.66 232 LEU A N 1
ATOM 1809 C CA . LEU A 1 232 ? 35.469 -11.477 -29.570 1.00 48.66 232 LEU A CA 1
ATOM 1810 C C . LEU A 1 232 ? 35.825 -10.246 -30.423 1.00 48.66 232 LEU A C 1
ATOM 1812 O O . LEU A 1 232 ? 36.993 -9.878 -30.477 1.00 48.66 232 LEU A O 1
ATOM 1816 N N . ALA A 1 233 ? 34.848 -9.572 -31.044 1.00 47.03 233 ALA A N 1
ATOM 1817 C CA . ALA A 1 233 ? 35.104 -8.368 -31.845 1.00 47.03 233 ALA A CA 1
ATOM 1818 C C . ALA A 1 233 ? 35.176 -7.074 -31.004 1.00 47.03 233 ALA A C 1
ATOM 1820 O O . ALA A 1 233 ? 35.859 -6.131 -31.388 1.00 47.03 233 ALA A O 1
ATOM 1821 N N . LEU A 1 234 ? 34.536 -7.043 -29.827 1.00 49.34 234 LEU A N 1
ATOM 1822 C CA . LEU A 1 234 ? 34.525 -5.879 -28.922 1.00 49.34 234 LEU A CA 1
ATOM 1823 C C . LEU A 1 234 ? 35.804 -5.726 -28.079 1.00 49.34 234 LEU A C 1
ATOM 1825 O O . LEU A 1 234 ? 36.045 -4.657 -27.527 1.00 49.34 234 LEU A O 1
ATOM 1829 N N . GLY A 1 235 ? 36.637 -6.769 -27.985 1.00 43.22 235 GLY A N 1
ATOM 1830 C CA . GLY A 1 235 ? 37.901 -6.713 -27.240 1.00 43.22 235 GLY A CA 1
ATOM 1831 C C . GLY A 1 235 ? 39.007 -5.926 -27.953 1.00 43.22 235 GLY A C 1
ATOM 1832 O O . GLY A 1 235 ? 39.877 -5.367 -27.293 1.00 43.22 235 GLY A O 1
ATOM 1833 N N . ASN A 1 236 ? 38.958 -5.836 -29.287 1.00 40.69 236 ASN A N 1
ATOM 1834 C CA . ASN A 1 236 ? 40.029 -5.225 -30.082 1.00 40.69 236 ASN A CA 1
ATOM 1835 C C . ASN A 1 236 ? 39.851 -3.720 -30.334 1.00 40.69 236 ASN A C 1
ATOM 1837 O O . ASN A 1 236 ? 40.805 -3.066 -30.744 1.00 40.69 236 ASN A O 1
ATOM 1841 N N . SER A 1 237 ? 38.665 -3.157 -30.090 1.00 46.34 237 SER A N 1
ATOM 1842 C CA . SER A 1 237 ? 38.381 -1.733 -30.324 1.00 46.34 237 SER A CA 1
ATOM 1843 C C . SER A 1 237 ? 38.559 -0.845 -29.087 1.00 46.34 237 SER A C 1
ATOM 1845 O O . SER A 1 237 ? 38.475 0.369 -29.211 1.00 46.34 237 SER A O 1
ATOM 1847 N N . ILE A 1 238 ? 38.805 -1.422 -27.903 1.00 49.38 238 ILE A N 1
ATOM 1848 C CA . ILE A 1 238 ? 38.963 -0.669 -26.640 1.00 49.38 238 ILE A CA 1
ATOM 1849 C C . ILE A 1 238 ? 40.442 -0.335 -26.339 1.00 49.38 238 ILE A C 1
ATOM 1851 O O . ILE A 1 238 ? 40.720 0.541 -25.529 1.00 49.38 238 ILE A O 1
ATOM 1855 N N . PHE A 1 239 ? 41.408 -0.971 -27.015 1.00 44.28 239 PHE A N 1
ATOM 1856 C CA . PHE A 1 239 ? 42.846 -0.809 -26.727 1.00 44.28 239 PHE A CA 1
ATOM 1857 C C . PHE A 1 239 ? 43.636 0.060 -27.722 1.00 44.28 239 PHE A C 1
ATOM 1859 O O . PHE A 1 239 ? 44.861 0.113 -27.634 1.00 44.28 239 PHE A O 1
ATOM 1866 N N . LEU A 1 240 ? 42.979 0.758 -28.653 1.00 38.66 240 LEU A N 1
ATOM 1867 C CA . LEU A 1 240 ? 43.658 1.622 -29.627 1.00 38.66 240 LEU A CA 1
ATOM 1868 C C . LEU A 1 240 ? 43.013 3.013 -29.707 1.00 38.66 240 LEU A C 1
ATOM 1870 O O . LEU A 1 240 ? 42.415 3.370 -30.716 1.00 38.66 240 LEU A O 1
ATOM 1874 N N . GLU A 1 241 ? 43.193 3.824 -28.664 1.00 38.75 241 GLU A N 1
ATOM 1875 C CA . GLU A 1 241 ? 43.303 5.278 -28.839 1.00 38.75 241 GLU A CA 1
ATOM 1876 C C . GLU A 1 241 ? 44.779 5.673 -28.664 1.00 38.75 241 GLU A C 1
ATOM 1878 O O . GLU A 1 241 ? 45.346 5.452 -27.589 1.00 38.75 241 GLU A O 1
ATOM 1883 N N . PRO A 1 242 ? 45.447 6.220 -29.697 1.00 37.81 242 PRO A N 1
ATOM 1884 C CA . PRO A 1 242 ? 46.751 6.835 -29.531 1.00 37.81 242 PRO A CA 1
ATOM 1885 C C . PRO A 1 242 ? 46.586 8.225 -28.905 1.00 37.81 242 PRO A C 1
ATOM 1887 O O . PRO A 1 242 ? 45.764 9.033 -29.333 1.00 37.81 242 PRO A O 1
ATOM 1890 N N . MET A 1 243 ? 47.422 8.520 -27.910 1.00 43.34 243 MET A N 1
ATOM 1891 C CA . MET A 1 243 ? 47.689 9.883 -27.460 1.00 43.34 243 MET A CA 1
ATOM 1892 C C . MET A 1 243 ? 48.227 10.711 -28.636 1.00 43.34 243 MET A C 1
ATOM 1894 O O 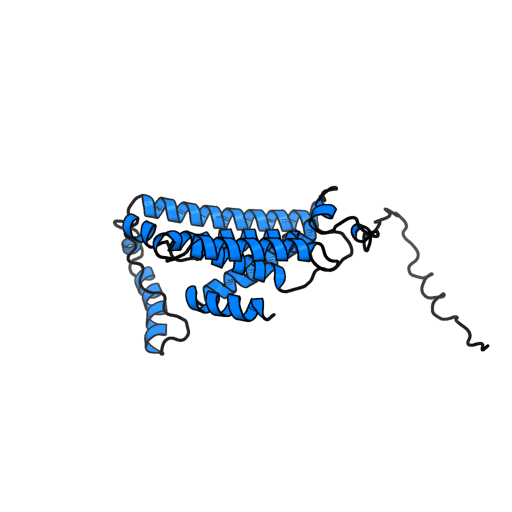. MET A 1 243 ? 49.348 10.456 -29.067 1.00 43.34 243 MET A O 1
ATOM 1898 N N . THR A 1 244 ? 47.506 11.738 -29.093 1.00 38.88 244 THR A N 1
ATOM 1899 C CA . THR A 1 244 ? 48.126 12.908 -29.742 1.00 38.88 244 THR A CA 1
ATOM 1900 C C . THR A 1 244 ? 47.341 14.190 -29.466 1.00 38.88 244 THR A C 1
ATOM 1902 O O . THR A 1 244 ? 46.162 14.310 -29.782 1.00 38.88 244 THR A O 1
ATOM 1905 N N . SER A 1 245 ? 48.081 15.127 -28.888 1.00 36.44 245 SER A N 1
ATOM 1906 C CA . SER A 1 245 ? 47.901 16.568 -28.702 1.00 36.44 245 SER A CA 1
ATOM 1907 C C . SER A 1 245 ? 47.299 17.371 -29.863 1.00 36.44 245 SER A C 1
ATOM 1909 O O . SER A 1 245 ? 47.745 17.220 -31.001 1.00 36.44 245 SER A O 1
ATOM 1911 N N . ALA A 1 246 ? 46.456 18.349 -29.510 1.00 36.41 246 ALA A N 1
ATOM 1912 C CA . ALA A 1 246 ? 46.532 19.752 -29.939 1.00 36.41 246 ALA A CA 1
ATOM 1913 C C . ALA A 1 246 ? 45.821 20.636 -28.902 1.00 36.41 246 ALA A C 1
ATOM 1915 O O . ALA A 1 246 ? 44.739 20.215 -28.434 1.00 36.41 246 ALA A O 1
#

pLDDT: mean 74.62, std 17.85, range [36.41, 95.94]

Foldseek 3Di:
DVLCCPLLVVLCVVQHVVLSVVLLVLQQVQLVLQQLLEEFAQADADDSLSSSLLSLLLQVVVLVLCVVVDPCSPVVVVVSVVVLVVSQVVLQDGNHTLSSSVRSNLSSNLSSLQRPDHRPVLCVVFVDPDPDDDHPPDPPVCVVVVVVVVVVCVVCVPVVVPPTDPSNVVSVVSSVVSVVVSVVVSVVSVCCSPPVSDYDPCSLVSRHDPDPCSSVVRRPPPPVDPDDDDPPVVVPVVPDDDDDDD

InterPro domains:
  IPR002610 Peptidase S54, RHOMBOID-like [PTHR22936] (1-215)
  IPR022764 Peptidase S54, rhomboid domain [PF01694] (1-117)
  IPR035952 Rhomboid-like superfamily [G3DSA:1.20.1540.10] (1-120)
  IPR035952 Rhomboid-like superfamily [SSF144091] (1-119)

Sequence (246 aa):
MLLQMTLGRDMERSIGSIRFTLVYFSAGIFGFVLGGNFAATGIASTGCSGSLFGIMALTLLELLYTWRERQSPVKDLLFILVDVIISFVLGLLPGLDNFSHIGGFLMGLVLGICLLRSPNALRRRTGEDEPPYSSVGAPAATQDAASQGLRVFIKQPAGFFKGRRAMWWVWWIVRMLALIGVLIGFIVLLKNFYVWRTGCTWCKYLSCIDVNNWCDVGNLQFSNTTSKRDLLALGNSIFLEPMTSA